Protein AF-A0A318J0U7-F1 (afdb_monomer)

Foldseek 3Di:
DWPVVCLPPPLVVLQVLVVVVVWDAAPDSFRKTWHQLDPPQQKIWIWGWAGDDGPDQFIWIWTWIWGDLDHDDVHDHDDPTDIDTFTQDLVATPPDDDTFGNDPVRSVSSSVNCNPHVVVVHVCVSDLVSCCVVPPALVSCVSVVVLVSSLVRLLVVLLVLLLVVLVLVVDDPVSNVVSVVVNVVSLVSNLVSCVSVVNNVCSVLSSLLSNLSSLLVVLQVLVVVCVVVVPDPSSVVSNVVSVVSNVVSVHDRDDHDD

Nearest PDB structures (foldseek):
  3fyq-assembly1_A  TM=3.837E-01  e=6.808E+00  Drosophila 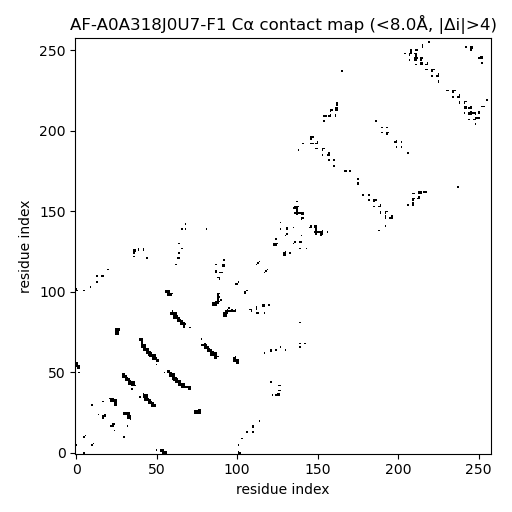melanogaster

Sequence (258 aa):
MNYQEFKKTYFKTLTSRMAELGFIKGKNDTPIYWRFPCDDQRLVWVIAFSFSARGNPYFNILIGPYWMGYQLSSGDSFPRCVGFSRHLCAGGIDAGSTSWTAAESQFERAIDTIARHGITFLGQYDSPQSLLAKQPRGILAFDLGEYELAGELLFRELTDLYIADYSLSACSRVGQLMHKEELQRTEALFNETAKFLSKESETNQRLLLAKGAAAIRMINTLRNHLKRDPKSRWLKSTLKTCETQVLASGLLIPKPVP

Solvent-accessible surface area (backbone atoms only — not comparable to full-atom values): 14068 Å² total; per-residue (Å²): 83,35,72,70,53,41,57,73,74,41,44,65,57,53,50,52,55,40,38,75,73,61,30,44,74,44,72,51,96,60,63,35,31,34,32,63,70,44,89,60,57,29,34,33,39,40,41,34,53,48,69,56,67,94,76,42,43,40,30,42,38,38,37,32,53,30,41,37,102,53,74,69,59,97,72,50,68,87,75,91,56,61,58,62,71,44,49,53,25,96,77,23,73,68,62,60,89,60,69,42,58,54,46,72,74,45,52,54,48,48,51,52,37,37,65,65,40,44,48,60,60,48,59,66,47,47,43,71,66,42,34,40,74,78,53,77,43,26,66,60,29,44,78,70,65,40,39,70,60,12,41,56,39,31,46,51,52,49,17,53,49,51,44,47,57,81,54,38,87,79,46,54,75,66,56,43,50,55,49,51,54,50,48,52,52,47,52,52,52,41,50,52,32,26,53,80,68,74,38,55,91,49,42,67,60,52,54,36,40,26,45,16,54,16,20,57,64,46,41,59,56,40,52,57,50,33,74,77,44,76,79,47,63,65,50,54,51,52,41,52,52,24,55,52,38,17,55,76,37,75,48,82,79,79,76,85,81,132

Secondary structure (DSSP, 8-state):
--HHHHHHHTHHHHHHHHHHTTPEEPSSSS-EEEE-SSS-TTEEEEEEEEEPSTT--EEEEEEEEEE-SSPPPTTPPPP--EE--EEEETTEETS---PEESSHHHHHHHHHHIIIIIHHHHGGGSSHHHHHHHS--HHHHHHTT-HHHHHHHHHHHHHHHHHHHTTGGGS-HHHHHHHHHHHHHHHHHHHHHHHHTT-GGGHHHHHHHHHHHHHHHHHHHHHHHHHH-TT-HHHHHHHHHHHHHHHHTTPPPPPPP-

Structure (mmCIF, N/CA/C/O backbone):
data_AF-A0A318J0U7-F1
#
_entry.id   AF-A0A318J0U7-F1
#
loop_
_atom_site.group_PDB
_atom_site.id
_atom_site.type_symbol
_atom_site.label_atom_id
_atom_site.label_alt_id
_atom_site.label_comp_id
_atom_site.label_asym_id
_atom_site.label_entity_id
_atom_site.label_seq_id
_atom_site.pdbx_PDB_ins_code
_atom_site.Cartn_x
_atom_site.Cartn_y
_atom_site.Cartn_z
_atom_site.occupancy
_atom_site.B_iso_or_equiv
_atom_site.auth_seq_id
_atom_site.auth_comp_id
_atom_site.auth_asym_id
_atom_site.auth_atom_id
_atom_site.pdbx_PDB_model_num
ATOM 1 N N . MET A 1 1 ? 24.691 14.064 -16.921 1.00 65.94 1 MET A N 1
ATOM 2 C CA . MET A 1 1 ? 23.592 14.322 -17.867 1.00 65.94 1 MET A CA 1
ATOM 3 C C . MET A 1 1 ? 22.351 14.743 -17.095 1.00 65.94 1 MET A C 1
ATOM 5 O O . MET A 1 1 ? 22.018 14.074 -16.124 1.00 65.94 1 MET A O 1
ATOM 9 N N . ASN A 1 2 ? 21.691 15.837 -17.477 1.00 70.62 2 ASN A N 1
ATOM 10 C CA . ASN A 1 2 ? 20.414 16.250 -16.876 1.00 70.62 2 ASN A CA 1
ATOM 11 C C . ASN A 1 2 ? 19.209 15.582 -17.576 1.00 70.62 2 ASN A C 1
ATOM 13 O O . ASN A 1 2 ? 19.343 14.986 -18.643 1.00 70.62 2 ASN A O 1
ATOM 17 N N . TYR A 1 3 ? 18.009 15.693 -16.996 1.00 73.50 3 TYR A N 1
ATOM 18 C CA . TYR A 1 3 ? 16.802 15.069 -17.556 1.00 73.50 3 TYR A CA 1
ATOM 19 C C . TYR A 1 3 ? 16.475 15.499 -19.000 1.00 73.50 3 TYR A C 1
ATOM 21 O O . TYR A 1 3 ? 16.004 14.690 -19.794 1.00 73.50 3 TYR A O 1
ATOM 29 N N . GLN A 1 4 ? 16.725 16.762 -19.357 1.00 76.50 4 GLN A N 1
ATOM 30 C CA . GLN A 1 4 ? 16.437 17.278 -20.701 1.00 76.50 4 GLN A CA 1
ATOM 31 C C . GLN A 1 4 ? 17.398 16.709 -21.745 1.00 76.50 4 GLN A C 1
ATOM 33 O O . GLN A 1 4 ? 16.983 16.397 -22.858 1.00 76.50 4 GLN A O 1
ATOM 38 N N . GLU A 1 5 ? 18.665 16.538 -21.377 1.00 74.19 5 GLU A N 1
ATOM 39 C CA . GLU A 1 5 ? 19.649 15.830 -22.194 1.00 74.19 5 GLU A CA 1
ATOM 40 C C . GLU A 1 5 ? 19.234 14.367 -22.357 1.00 74.19 5 GLU A C 1
ATOM 42 O O . GLU A 1 5 ? 19.074 13.913 -23.484 1.00 74.19 5 GLU A O 1
ATOM 47 N N . PHE A 1 6 ? 18.907 13.680 -21.257 1.00 76.56 6 PHE A N 1
ATOM 48 C CA . PHE A 1 6 ? 18.410 12.303 -21.291 1.00 76.56 6 PHE A CA 1
ATOM 49 C C . PHE A 1 6 ? 17.190 12.133 -22.209 1.00 76.56 6 PHE A C 1
ATOM 51 O O . PHE A 1 6 ? 17.154 11.207 -23.025 1.00 76.56 6 PHE A O 1
ATOM 58 N N . LYS A 1 7 ? 16.211 13.048 -22.118 1.00 78.62 7 LYS A N 1
ATOM 59 C CA . LYS A 1 7 ? 15.000 13.027 -22.949 1.00 78.62 7 LYS A CA 1
ATOM 60 C C . LYS A 1 7 ? 15.337 13.090 -24.444 1.00 78.62 7 LYS A C 1
ATOM 62 O O . LYS A 1 7 ? 14.688 12.418 -25.239 1.00 78.62 7 LYS A O 1
ATOM 67 N N . LYS A 1 8 ? 16.348 13.878 -24.821 1.00 79.81 8 LYS A N 1
ATOM 68 C CA . LYS A 1 8 ? 16.765 14.068 -26.218 1.00 79.81 8 LYS A CA 1
ATOM 69 C C . LYS A 1 8 ? 17.581 12.900 -26.764 1.00 79.81 8 LYS A C 1
ATOM 71 O O . LYS A 1 8 ? 17.383 12.535 -27.917 1.00 79.81 8 LYS A O 1
ATOM 76 N N . THR A 1 9 ? 18.489 12.335 -25.971 1.00 76.00 9 THR A N 1
ATOM 77 C CA . THR A 1 9 ? 19.465 11.354 -26.471 1.00 76.00 9 THR A CA 1
ATOM 78 C C . THR A 1 9 ? 19.093 9.903 -26.190 1.00 76.00 9 THR A C 1
ATOM 80 O O . THR A 1 9 ? 19.292 9.063 -27.058 1.00 76.00 9 THR A O 1
ATOM 83 N N . TYR A 1 10 ? 18.525 9.586 -25.022 1.00 78.44 10 TYR A N 1
ATOM 84 C CA . TYR A 1 10 ? 18.422 8.190 -24.559 1.00 78.44 10 TYR A CA 1
ATOM 85 C C . TYR A 1 10 ? 16.995 7.692 -24.355 1.00 78.44 10 TYR A C 1
ATOM 87 O O . TYR A 1 10 ? 16.767 6.486 -24.299 1.00 78.44 10 TYR A O 1
ATOM 95 N N . PHE A 1 11 ? 16.012 8.588 -24.277 1.00 83.12 11 PHE A N 1
ATOM 96 C CA . PHE A 1 11 ? 14.622 8.208 -24.017 1.00 83.12 11 PHE A CA 1
ATOM 97 C C . PHE A 1 11 ? 14.050 7.249 -25.064 1.00 83.12 11 PHE A C 1
ATOM 99 O O . PHE A 1 11 ? 13.362 6.292 -24.709 1.00 83.12 11 PHE A O 1
ATOM 106 N N . LYS A 1 12 ? 14.364 7.473 -26.348 1.00 84.38 12 LYS A N 1
ATOM 107 C CA . LYS A 1 12 ? 13.928 6.601 -27.448 1.00 84.38 12 LYS A CA 1
ATOM 108 C C . LYS A 1 12 ? 14.538 5.203 -27.324 1.00 84.38 12 LYS A C 1
ATOM 110 O O . LYS A 1 12 ? 13.810 4.220 -27.422 1.00 84.38 12 LYS A O 1
ATOM 115 N N . THR A 1 13 ? 15.840 5.121 -27.052 1.00 85.75 13 THR A N 1
ATOM 116 C CA . THR A 1 13 ? 16.557 3.852 -26.864 1.00 85.75 13 THR A CA 1
ATOM 117 C C . THR A 1 13 ? 16.034 3.097 -25.647 1.00 85.75 13 THR A C 1
ATOM 119 O O . THR A 1 13 ? 15.662 1.934 -25.774 1.00 85.75 13 THR A O 1
ATOM 122 N N . LEU A 1 14 ? 15.897 3.767 -24.495 1.00 87.12 14 LEU A N 1
ATOM 123 C CA . LEU A 1 14 ? 15.298 3.172 -23.297 1.00 87.12 14 LEU A CA 1
ATOM 124 C C . LEU A 1 14 ? 13.890 2.644 -23.593 1.00 87.12 14 LEU A C 1
ATOM 126 O O . LEU A 1 14 ? 13.577 1.516 -23.234 1.00 87.12 14 LEU A O 1
ATOM 130 N N . THR A 1 15 ? 13.058 3.429 -24.281 1.00 89.12 15 THR A N 1
ATOM 131 C CA . THR A 1 15 ? 11.690 3.018 -24.625 1.00 89.12 15 THR A CA 1
ATOM 132 C C . THR A 1 15 ? 11.677 1.777 -25.516 1.00 89.12 15 THR A C 1
ATOM 134 O O . THR A 1 15 ? 10.914 0.856 -25.241 1.00 89.12 15 THR A O 1
ATOM 137 N N . SER A 1 16 ? 12.544 1.715 -26.532 1.00 90.25 16 SER A N 1
ATOM 138 C CA . SER A 1 16 ? 12.683 0.536 -27.400 1.00 90.25 16 SER A CA 1
ATOM 139 C C . SER A 1 16 ? 13.062 -0.710 -26.600 1.00 90.25 16 SER A C 1
ATOM 141 O O . SER A 1 16 ? 12.431 -1.753 -26.727 1.00 90.25 16 SER A O 1
ATOM 143 N N . ARG A 1 17 ? 14.046 -0.585 -25.707 1.00 90.94 17 ARG A N 1
ATOM 144 C CA . ARG A 1 17 ? 14.539 -1.699 -24.887 1.00 90.94 17 ARG A CA 1
ATOM 145 C C . ARG A 1 17 ? 13.523 -2.163 -23.844 1.00 90.94 17 ARG A C 1
ATOM 147 O O . ARG A 1 17 ? 13.384 -3.355 -23.606 1.00 90.94 17 ARG A O 1
ATOM 154 N N . MET A 1 18 ? 12.770 -1.246 -23.242 1.00 92.56 18 MET A N 1
ATOM 155 C CA . MET A 1 18 ? 11.665 -1.610 -22.348 1.00 92.56 18 MET A CA 1
ATOM 156 C C . MET A 1 18 ? 10.535 -2.321 -23.110 1.00 92.56 18 MET A C 1
ATOM 158 O O . MET A 1 18 ? 9.948 -3.263 -22.577 1.00 92.56 18 MET A O 1
ATOM 162 N N . ALA A 1 19 ? 10.271 -1.925 -24.360 1.00 91.94 19 ALA A N 1
ATOM 163 C CA . ALA A 1 19 ? 9.310 -2.606 -25.225 1.00 91.94 19 ALA A CA 1
ATOM 164 C C . ALA A 1 19 ? 9.758 -4.031 -25.595 1.00 91.94 19 ALA A C 1
ATOM 166 O O . ALA A 1 19 ? 8.923 -4.933 -25.599 1.00 91.94 19 ALA A O 1
ATOM 167 N N . GLU A 1 20 ? 11.059 -4.272 -25.802 1.00 93.00 20 GLU A N 1
ATOM 168 C CA . GLU A 1 20 ? 11.621 -5.628 -25.968 1.00 93.00 20 GLU A CA 1
ATOM 169 C C . GLU A 1 20 ? 11.353 -6.524 -24.742 1.00 93.00 20 GLU A C 1
ATOM 171 O O . GLU A 1 20 ? 11.165 -7.730 -24.882 1.00 93.00 20 GLU A O 1
ATOM 176 N N . LEU A 1 21 ? 11.257 -5.941 -23.540 1.00 91.50 21 LEU A N 1
ATOM 177 C CA . LEU A 1 21 ? 10.871 -6.641 -22.305 1.00 91.50 21 LEU A CA 1
ATOM 178 C C . LEU A 1 21 ? 9.342 -6.766 -22.117 1.00 91.50 21 LEU A C 1
ATOM 180 O O . LEU A 1 21 ? 8.866 -7.275 -21.094 1.00 91.50 21 LEU A O 1
ATOM 184 N N . GLY A 1 22 ? 8.553 -6.305 -23.090 1.00 91.00 22 GLY A N 1
ATOM 185 C CA . GLY A 1 22 ? 7.091 -6.336 -23.076 1.00 91.00 22 GLY A CA 1
ATOM 186 C C . GLY A 1 22 ? 6.438 -5.205 -22.279 1.00 91.00 22 GLY A C 1
ATOM 187 O O . GLY A 1 22 ? 5.249 -5.294 -21.976 1.00 91.00 22 GLY A O 1
ATOM 188 N N . PHE A 1 23 ? 7.183 -4.161 -21.906 1.00 91.50 23 PHE A N 1
ATOM 189 C CA . PHE A 1 23 ? 6.622 -2.998 -21.223 1.00 91.50 23 PHE A CA 1
ATOM 190 C C . PHE A 1 23 ? 6.171 -1.913 -22.207 1.00 91.50 23 PHE A C 1
ATOM 192 O O . PHE A 1 23 ? 6.846 -1.586 -23.180 1.00 91.50 23 PHE A O 1
ATOM 199 N N . ILE A 1 24 ? 5.042 -1.290 -21.893 1.00 88.69 24 ILE A N 1
ATOM 200 C CA . ILE A 1 24 ? 4.422 -0.198 -22.634 1.00 88.69 24 ILE A CA 1
ATOM 201 C C . ILE A 1 24 ? 4.739 1.120 -21.926 1.00 88.69 24 ILE A C 1
ATOM 203 O O . ILE A 1 24 ? 4.674 1.227 -20.701 1.00 88.69 24 ILE A O 1
ATOM 207 N N . LYS A 1 25 ? 5.084 2.151 -22.699 1.00 87.38 25 LYS A N 1
ATOM 208 C CA . LYS A 1 25 ? 5.352 3.494 -22.181 1.00 87.38 25 LYS A CA 1
ATOM 209 C C . LYS A 1 25 ? 4.042 4.221 -21.851 1.00 87.38 25 LYS A C 1
ATOM 211 O O . LYS A 1 25 ? 3.171 4.339 -22.709 1.00 87.38 25 LYS A O 1
ATOM 216 N N . GLY A 1 26 ? 3.933 4.778 -20.643 1.00 74.69 26 GLY A N 1
ATOM 217 C CA . GLY A 1 26 ? 2.795 5.633 -20.284 1.00 74.69 26 GLY A CA 1
ATOM 218 C C . GLY A 1 26 ? 2.784 6.979 -21.018 1.00 74.69 26 GLY A C 1
ATOM 219 O O . GLY A 1 26 ? 3.843 7.470 -21.410 1.00 74.69 26 GLY A O 1
ATOM 220 N N . LYS A 1 27 ? 1.610 7.616 -21.167 1.00 73.56 27 LYS A N 1
ATOM 221 C CA . LYS A 1 27 ? 1.447 8.907 -21.883 1.00 73.56 27 LYS A CA 1
ATOM 222 C C . LYS A 1 27 ? 2.120 10.116 -21.216 1.00 73.56 27 LYS A C 1
ATOM 224 O O . LYS A 1 27 ? 2.113 11.213 -21.765 1.00 73.56 27 LYS A O 1
ATOM 229 N N . ASN A 1 28 ? 2.689 9.941 -20.032 1.00 69.38 28 ASN A N 1
ATOM 230 C CA . ASN A 1 28 ? 3.394 10.987 -19.311 1.00 69.38 28 ASN A CA 1
ATOM 231 C C . ASN A 1 28 ? 4.815 11.199 -19.844 1.00 69.38 28 ASN A C 1
ATOM 233 O O . ASN A 1 28 ? 5.505 10.270 -20.267 1.00 69.38 28 ASN A O 1
ATOM 237 N N . ASP A 1 29 ? 5.264 12.450 -19.741 1.00 68.88 29 ASP A N 1
ATOM 238 C CA . ASP A 1 29 ? 6.612 12.860 -20.124 1.00 68.88 29 ASP A CA 1
ATOM 239 C C . ASP A 1 29 ? 7.694 12.135 -19.325 1.00 68.88 29 ASP A C 1
ATOM 241 O O . ASP A 1 29 ? 8.821 12.063 -19.795 1.00 68.88 29 ASP A O 1
ATOM 245 N N . THR A 1 30 ? 7.365 11.604 -18.143 1.00 75.69 30 THR A N 1
ATOM 246 C CA . THR A 1 30 ? 8.267 10.845 -17.277 1.00 75.69 30 THR A CA 1
ATOM 247 C C . THR A 1 30 ? 8.487 9.417 -17.794 1.00 75.69 30 THR A C 1
ATOM 249 O O . THR A 1 30 ? 7.550 8.796 -18.289 1.00 75.69 30 THR A O 1
ATOM 252 N N . PRO A 1 31 ? 9.696 8.844 -17.664 1.00 85.50 31 PRO A N 1
ATOM 253 C CA . PRO A 1 31 ? 10.019 7.466 -18.053 1.00 85.50 31 PRO A CA 1
ATOM 254 C C . PRO A 1 31 ? 9.394 6.428 -17.108 1.00 85.50 31 PRO A C 1
ATOM 256 O O . PRO A 1 31 ? 10.066 5.787 -16.303 1.00 85.50 31 PRO A O 1
ATOM 259 N N . ILE A 1 32 ? 8.074 6.294 -17.213 1.00 88.75 32 ILE A N 1
ATOM 260 C CA . ILE A 1 32 ? 7.253 5.289 -16.543 1.00 88.75 32 ILE A CA 1
ATOM 261 C C . ILE A 1 32 ? 6.742 4.304 -17.590 1.00 88.75 32 ILE A C 1
ATOM 263 O O . ILE A 1 32 ? 6.201 4.715 -18.626 1.00 88.75 32 ILE A O 1
ATOM 267 N N . TYR A 1 33 ? 6.925 3.024 -17.291 1.00 89.88 33 TYR A N 1
ATOM 268 C CA . TYR A 1 33 ? 6.604 1.886 -18.134 1.00 89.88 33 TYR A CA 1
ATOM 269 C C . TYR A 1 33 ? 5.753 0.890 -17.355 1.00 89.88 33 TYR A C 1
ATOM 271 O O . TYR A 1 33 ? 5.952 0.724 -16.149 1.00 89.88 33 TYR A O 1
ATOM 279 N N . TRP A 1 34 ? 4.842 0.203 -18.035 1.00 89.44 34 TRP A N 1
ATOM 280 C CA . TRP A 1 34 ? 4.011 -0.816 -17.410 1.00 89.44 34 TRP A CA 1
ATOM 281 C C . TRP A 1 34 ? 3.726 -2.015 -18.305 1.00 89.44 34 TRP A C 1
ATOM 283 O O . TRP A 1 34 ? 3.815 -1.930 -19.525 1.00 89.44 34 TRP A O 1
ATOM 293 N N . ARG A 1 35 ? 3.354 -3.134 -17.694 1.00 89.88 35 ARG A N 1
ATOM 294 C CA . ARG A 1 35 ? 2.953 -4.365 -18.377 1.00 89.88 35 ARG A CA 1
ATOM 295 C C . ARG A 1 35 ? 1.864 -5.068 -17.570 1.00 89.88 35 ARG A C 1
ATOM 297 O O . ARG A 1 35 ? 1.910 -5.045 -16.343 1.00 89.88 35 ARG A O 1
ATOM 304 N N . PHE A 1 36 ? 0.928 -5.718 -18.253 1.00 90.38 36 PHE A N 1
ATOM 305 C CA . PHE A 1 36 ? -0.039 -6.614 -17.620 1.00 90.38 36 PHE A CA 1
ATOM 306 C C . PHE A 1 36 ? 0.564 -8.025 -17.528 1.00 90.38 36 PHE A C 1
ATOM 308 O O . PHE A 1 36 ? 1.021 -8.546 -18.552 1.00 90.38 36 PHE A O 1
ATOM 315 N N . PRO A 1 37 ? 0.638 -8.629 -16.331 1.00 91.44 37 PRO A N 1
ATOM 316 C CA . PRO A 1 37 ? 1.173 -9.979 -16.172 1.00 91.44 37 PRO A CA 1
ATOM 317 C C . PRO A 1 37 ? 0.148 -11.078 -16.474 1.00 91.44 37 PRO A C 1
ATOM 319 O O . PRO A 1 37 ? 0.542 -12.209 -16.741 1.00 91.44 37 PRO A O 1
ATOM 322 N N . CYS A 1 38 ? -1.141 -10.738 -16.461 1.00 90.62 38 CYS A N 1
ATOM 323 C CA . CYS A 1 38 ? -2.265 -11.640 -16.684 1.00 90.62 38 CYS A CA 1
ATOM 324 C C . CYS A 1 38 ? -3.389 -10.942 -17.462 1.00 90.62 38 CYS A C 1
ATOM 326 O O . CYS A 1 38 ? -3.324 -9.738 -17.717 1.00 90.62 3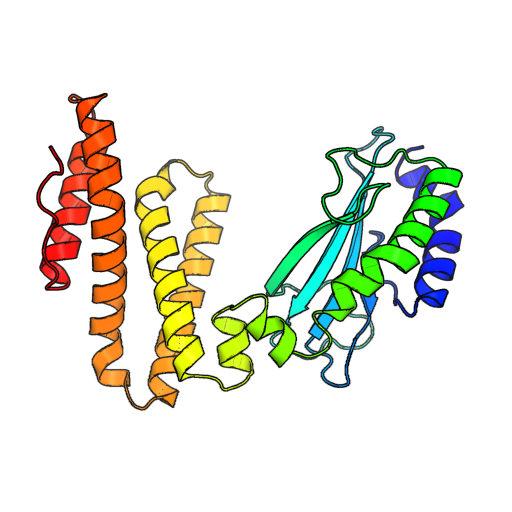8 CYS A O 1
ATOM 328 N N . ASP A 1 39 ? -4.446 -11.693 -17.776 1.00 89.44 39 ASP A N 1
ATOM 329 C CA . ASP A 1 39 ? -5.619 -11.188 -18.499 1.00 89.44 39 ASP A CA 1
ATOM 330 C C . ASP A 1 39 ? -6.416 -10.141 -17.701 1.00 89.44 39 ASP A C 1
ATOM 332 O O . ASP A 1 39 ? -7.037 -9.253 -18.289 1.00 89.44 39 ASP A O 1
ATOM 336 N N . ASP A 1 40 ? -6.376 -10.194 -16.362 1.00 88.94 40 ASP A N 1
ATOM 337 C CA . ASP A 1 40 ? -6.963 -9.146 -15.526 1.00 88.94 40 ASP A CA 1
ATOM 338 C C . ASP A 1 40 ? -6.084 -7.887 -15.539 1.00 88.94 40 ASP A C 1
ATOM 340 O O . ASP A 1 40 ? -5.142 -7.735 -14.756 1.00 88.94 40 ASP A O 1
ATOM 344 N N . GLN A 1 41 ? -6.426 -6.955 -16.429 1.00 87.25 41 GLN A N 1
ATOM 345 C CA . GLN A 1 41 ? -5.714 -5.688 -16.627 1.00 87.25 41 GLN A CA 1
ATOM 346 C C . GLN A 1 41 ? -5.808 -4.718 -15.438 1.00 87.25 41 GLN A C 1
ATOM 348 O O . GLN A 1 41 ? -5.266 -3.615 -15.497 1.00 87.25 41 GLN A O 1
ATOM 353 N N . ARG A 1 42 ? -6.483 -5.095 -14.349 1.00 86.19 42 ARG A N 1
ATOM 354 C CA . ARG A 1 42 ? -6.439 -4.364 -13.076 1.00 86.19 42 ARG A CA 1
ATOM 355 C C . ARG A 1 42 ? -5.117 -4.557 -12.334 1.00 86.19 42 ARG A C 1
ATOM 357 O O . ARG A 1 42 ? -4.730 -3.687 -11.554 1.00 86.19 42 ARG A O 1
ATOM 364 N N . LEU A 1 43 ? -4.407 -5.658 -12.591 1.00 90.38 43 LEU A N 1
ATOM 365 C CA . LEU A 1 43 ? -3.059 -5.891 -12.083 1.00 90.38 43 LEU A CA 1
ATOM 366 C C . LEU A 1 43 ? -2.016 -5.416 -13.093 1.00 90.38 43 LEU A C 1
ATOM 368 O O . LEU A 1 43 ? -2.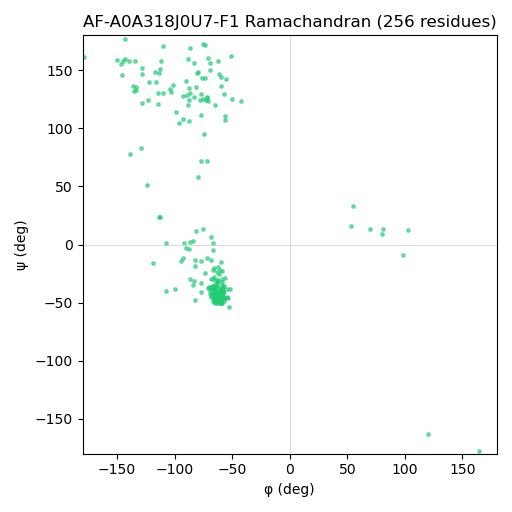011 -5.825 -14.251 1.00 90.38 43 LEU A O 1
ATOM 372 N N . VAL A 1 44 ? -1.085 -4.585 -12.634 1.00 90.25 44 VAL A N 1
ATOM 373 C CA . VAL A 1 44 ? -0.079 -3.958 -13.488 1.00 90.25 44 VAL A CA 1
ATOM 374 C C . VAL A 1 44 ? 1.293 -4.031 -12.843 1.00 90.25 44 VAL A C 1
ATOM 376 O O . VAL A 1 44 ? 1.476 -3.666 -11.686 1.00 90.25 44 VAL A O 1
ATOM 379 N N . TRP A 1 45 ? 2.295 -4.447 -13.605 1.00 92.81 45 TRP A N 1
ATOM 380 C CA . TRP A 1 45 ? 3.694 -4.288 -13.231 1.00 92.81 45 TRP A CA 1
ATOM 381 C C . TRP A 1 45 ? 4.211 -2.953 -13.732 1.00 92.81 45 TRP A C 1
ATOM 383 O O . TRP A 1 45 ? 4.080 -2.650 -14.915 1.00 92.81 45 TRP A O 1
ATOM 393 N N . VAL A 1 46 ? 4.825 -2.169 -12.852 1.00 91.12 46 VAL A N 1
ATOM 394 C CA . VAL A 1 46 ? 5.285 -0.813 -13.155 1.00 91.12 46 VAL A CA 1
ATOM 395 C C . VAL A 1 46 ? 6.780 -0.696 -12.907 1.00 91.12 46 VAL A C 1
ATOM 397 O O . VAL A 1 46 ? 7.303 -1.178 -11.901 1.00 91.12 46 VAL A O 1
ATOM 400 N N . ILE A 1 47 ? 7.450 0.018 -13.810 1.00 91.94 47 ILE A N 1
ATOM 401 C CA . ILE A 1 47 ? 8.835 0.460 -13.671 1.00 91.94 47 ILE A CA 1
ATOM 402 C C . ILE A 1 47 ? 8.893 1.964 -13.936 1.00 91.94 47 ILE A C 1
ATOM 404 O O . ILE A 1 47 ? 8.524 2.433 -15.014 1.00 91.94 47 ILE A O 1
ATOM 408 N N . ALA A 1 48 ? 9.374 2.729 -12.961 1.00 89.75 48 ALA A N 1
ATOM 409 C CA . ALA A 1 48 ? 9.485 4.179 -13.033 1.00 89.75 48 ALA A CA 1
ATOM 410 C C . ALA A 1 48 ? 10.929 4.633 -12.808 1.00 89.75 48 ALA A C 1
ATOM 412 O O . ALA A 1 48 ? 11.534 4.353 -11.774 1.00 89.75 48 ALA A O 1
ATOM 413 N N . PHE A 1 49 ? 11.459 5.394 -13.761 1.00 88.44 49 PHE A N 1
ATOM 414 C CA . PHE A 1 49 ? 12.753 6.053 -13.643 1.00 88.44 49 PHE A CA 1
ATOM 415 C C . PHE A 1 49 ? 12.533 7.471 -13.097 1.00 88.44 49 PHE A C 1
ATOM 417 O O . PHE A 1 49 ? 12.006 8.356 -13.773 1.00 88.44 49 PHE A O 1
ATOM 424 N N . SER A 1 50 ? 12.915 7.682 -11.842 1.00 85.00 50 SER A N 1
ATOM 425 C CA . SER A 1 50 ? 12.774 8.946 -11.128 1.00 85.00 50 SER A CA 1
ATOM 426 C C . SER A 1 50 ? 14.070 9.744 -11.206 1.00 85.00 50 SER A C 1
ATOM 428 O O . SER A 1 50 ? 15.036 9.461 -10.498 1.00 85.00 50 SER A O 1
ATOM 430 N N . PHE A 1 51 ? 14.070 10.779 -12.038 1.00 79.00 51 PHE A N 1
ATOM 431 C CA . PHE A 1 51 ? 15.149 11.758 -12.111 1.00 79.00 51 PHE A CA 1
ATOM 432 C C . PHE A 1 51 ? 14.893 12.851 -11.076 1.00 79.00 51 PHE A C 1
ATOM 434 O O . PHE A 1 51 ? 13.790 13.390 -10.989 1.00 79.00 51 PHE A O 1
ATOM 441 N N . SER A 1 52 ? 15.899 13.165 -10.270 1.00 65.50 52 SER A N 1
ATOM 442 C CA . SER A 1 52 ? 15.805 14.275 -9.319 1.00 65.50 52 SER A CA 1
ATOM 443 C C . SER A 1 52 ? 15.938 15.632 -10.035 1.00 65.50 52 SER A C 1
ATOM 445 O O . SER A 1 52 ? 16.151 15.689 -11.248 1.00 65.50 52 SER A O 1
ATOM 447 N N . ALA A 1 53 ? 15.722 16.731 -9.301 1.00 60.81 53 ALA A N 1
ATOM 448 C CA . ALA A 1 53 ? 15.622 18.095 -9.832 1.00 60.81 53 ALA A CA 1
ATOM 449 C C . ALA A 1 53 ? 16.787 18.517 -10.760 1.00 60.81 53 ALA A C 1
ATOM 451 O O . ALA A 1 53 ? 17.860 17.910 -10.777 1.00 60.81 53 ALA A O 1
ATOM 452 N N . ARG A 1 54 ? 16.561 19.588 -11.542 1.00 57.75 54 ARG A N 1
ATOM 453 C CA . ARG A 1 54 ? 17.487 20.101 -12.573 1.00 57.75 54 ARG A CA 1
ATOM 454 C C . ARG A 1 54 ? 18.946 20.110 -12.089 1.00 57.75 54 ARG A C 1
ATOM 456 O O . ARG A 1 54 ? 19.262 20.759 -11.101 1.00 57.75 54 ARG A O 1
ATOM 463 N N . GLY A 1 55 ? 19.820 19.435 -12.837 1.00 58.97 55 GLY A N 1
ATOM 464 C CA . GLY A 1 55 ? 21.270 19.413 -12.603 1.00 58.97 55 GLY A CA 1
ATOM 465 C C . GLY A 1 55 ? 21.791 18.191 -11.843 1.00 58.97 55 GLY A C 1
ATOM 466 O O . GLY A 1 55 ? 23.001 17.994 -11.799 1.00 58.97 55 GLY A O 1
ATOM 467 N N . ASN A 1 56 ? 20.920 17.340 -11.295 1.00 67.19 56 ASN A N 1
ATOM 468 C CA . ASN A 1 56 ? 21.362 16.130 -10.616 1.00 67.19 56 ASN A CA 1
ATOM 469 C C . ASN A 1 56 ? 21.736 15.024 -11.636 1.00 67.19 56 ASN A C 1
ATOM 471 O O . ASN A 1 56 ? 20.900 14.668 -12.472 1.00 67.19 56 ASN A O 1
ATOM 475 N N . PRO A 1 57 ? 22.969 14.473 -11.594 1.00 74.44 57 PRO A N 1
ATOM 476 C CA . PRO A 1 57 ? 23.401 13.411 -12.495 1.00 74.44 57 PRO A CA 1
ATOM 477 C C . PRO A 1 57 ? 22.929 12.023 -12.043 1.00 74.44 57 PRO A C 1
ATOM 479 O O . PRO A 1 57 ? 23.438 11.040 -12.569 1.00 74.44 57 PRO A O 1
ATOM 482 N N . TYR A 1 58 ? 22.013 11.918 -11.079 1.00 83.06 58 TYR A N 1
ATOM 483 C CA . TYR A 1 58 ? 21.528 10.653 -10.544 1.00 83.06 58 TYR A CA 1
ATOM 484 C C . TYR A 1 58 ? 20.032 10.435 -10.790 1.00 83.06 58 TYR A C 1
ATOM 486 O O . TYR A 1 58 ? 19.222 11.370 -10.773 1.00 83.06 58 TYR A O 1
ATOM 494 N N . PHE A 1 59 ? 19.655 9.171 -10.951 1.00 85.50 59 PHE A N 1
ATOM 495 C CA . PHE A 1 59 ? 18.267 8.735 -11.031 1.00 85.50 59 PHE A CA 1
ATOM 496 C C . PHE A 1 59 ? 18.025 7.499 -10.164 1.00 85.50 59 PHE A C 1
ATOM 498 O O . PHE A 1 59 ? 18.940 6.750 -9.835 1.00 85.50 59 PHE A O 1
ATOM 505 N N . ASN A 1 60 ? 16.768 7.288 -9.796 1.00 87.94 60 ASN A N 1
ATOM 506 C CA . ASN A 1 60 ? 16.311 6.102 -9.085 1.00 87.94 60 ASN A CA 1
ATOM 507 C C . ASN A 1 60 ? 15.399 5.284 -9.988 1.00 87.94 60 ASN A C 1
ATOM 509 O O . ASN A 1 60 ? 14.696 5.844 -10.827 1.00 87.94 60 ASN A O 1
ATOM 513 N N . ILE A 1 61 ? 15.373 3.973 -9.782 1.00 89.75 61 ILE A N 1
ATOM 514 C CA . ILE A 1 61 ? 14.417 3.087 -10.439 1.00 89.75 61 ILE A CA 1
ATOM 515 C C . ILE A 1 61 ? 13.516 2.509 -9.360 1.00 89.75 61 ILE A C 1
ATOM 517 O O . ILE A 1 61 ? 13.993 1.871 -8.421 1.00 89.75 61 ILE A O 1
ATOM 521 N N . LEU A 1 62 ? 12.221 2.760 -9.502 1.00 90.12 62 LEU A N 1
ATOM 522 C CA . LEU A 1 62 ? 11.172 2.167 -8.687 1.00 90.12 62 LEU A CA 1
ATOM 523 C C . LEU A 1 62 ? 10.498 1.068 -9.499 1.00 90.12 62 LEU A C 1
ATOM 525 O O . LEU A 1 62 ? 10.125 1.292 -10.651 1.00 90.12 62 LEU A O 1
ATOM 529 N N . ILE A 1 63 ? 10.342 -0.104 -8.898 1.00 91.94 63 ILE A N 1
ATOM 530 C CA . ILE A 1 63 ? 9.722 -1.273 -9.521 1.00 91.94 63 ILE A CA 1
ATOM 531 C C . ILE A 1 63 ? 8.717 -1.894 -8.557 1.00 91.94 63 ILE A C 1
ATOM 533 O O . ILE A 1 63 ? 9.002 -2.029 -7.367 1.00 91.94 63 ILE A O 1
ATOM 537 N N . GLY A 1 64 ? 7.538 -2.263 -9.046 1.00 92.19 64 GLY A N 1
ATOM 538 C CA . GLY A 1 64 ? 6.533 -2.897 -8.198 1.00 92.19 64 GLY A CA 1
ATOM 539 C C . GLY A 1 64 ? 5.246 -3.276 -8.925 1.00 92.19 64 GLY A C 1
ATOM 540 O O . GLY A 1 64 ? 4.980 -2.757 -10.014 1.00 92.19 64 GLY A O 1
ATOM 541 N N . PRO A 1 65 ? 4.456 -4.188 -8.338 1.00 92.06 65 PRO A N 1
ATOM 542 C CA . PRO A 1 65 ? 3.099 -4.467 -8.775 1.00 92.06 65 PRO A CA 1
ATOM 543 C C . PRO A 1 65 ? 2.126 -3.415 -8.223 1.00 92.06 65 PRO A C 1
ATOM 545 O O . PRO A 1 65 ? 2.287 -2.893 -7.116 1.00 92.06 65 PRO A O 1
ATOM 548 N N . TYR A 1 66 ? 1.088 -3.137 -8.997 1.00 89.75 66 TYR A N 1
ATOM 549 C CA . TYR A 1 66 ? 0.038 -2.186 -8.676 1.00 89.75 66 TYR A CA 1
ATOM 550 C C . TYR A 1 66 ? -1.323 -2.782 -9.015 1.00 89.75 66 TYR A C 1
ATOM 552 O O . TYR A 1 66 ? -1.501 -3.376 -10.077 1.00 89.75 66 TYR A O 1
ATOM 560 N N . TRP A 1 67 ? -2.280 -2.593 -8.112 1.00 88.88 67 TRP A N 1
ATOM 561 C CA . TRP A 1 67 ? -3.685 -2.916 -8.313 1.00 88.88 67 TRP A CA 1
ATOM 562 C C . TRP A 1 67 ? -4.506 -1.653 -8.572 1.00 88.88 67 TRP A C 1
ATOM 564 O O . TRP A 1 67 ? -4.388 -0.653 -7.848 1.00 88.88 67 TRP A O 1
ATOM 574 N N . MET A 1 68 ? -5.365 -1.720 -9.584 1.00 83.62 68 MET A N 1
ATOM 575 C CA . MET A 1 68 ? -6.384 -0.724 -9.894 1.00 83.62 68 MET A CA 1
ATOM 576 C C . MET A 1 68 ? -7.777 -1.315 -9.703 1.00 83.62 68 MET A C 1
ATOM 578 O O . MET A 1 68 ? -8.107 -2.325 -10.308 1.00 83.62 68 MET A O 1
ATOM 582 N N . GLY A 1 69 ? -8.654 -0.615 -8.983 1.00 72.75 69 GLY A N 1
ATOM 583 C CA . GLY A 1 69 ? -10.075 -0.986 -8.893 1.00 72.75 69 GLY A CA 1
ATOM 584 C C . GLY A 1 69 ? -10.865 -0.807 -10.204 1.00 72.75 69 GLY A C 1
ATOM 585 O O . GLY A 1 69 ? -12.082 -0.942 -10.217 1.00 72.75 69 GLY A O 1
ATOM 586 N N . TYR A 1 70 ? -10.201 -0.466 -11.313 1.00 74.81 70 TYR A N 1
ATOM 587 C CA . TYR A 1 70 ? -10.794 -0.258 -12.634 1.00 74.81 70 TYR A CA 1
ATOM 588 C C . TYR A 1 70 ? -9.822 -0.699 -13.734 1.00 74.81 70 TYR A C 1
ATOM 590 O O . TYR A 1 70 ? -8.606 -0.712 -13.539 1.00 74.81 70 TYR A O 1
ATOM 598 N N . GLN A 1 71 ? -10.353 -1.049 -14.906 1.00 73.94 71 GLN A N 1
ATOM 599 C CA . GLN A 1 71 ? -9.528 -1.369 -16.071 1.00 73.94 71 GLN A CA 1
ATOM 600 C C . GLN A 1 71 ? -8.955 -0.079 -16.669 1.00 73.94 71 GLN A C 1
ATOM 602 O O . GLN A 1 71 ? -9.695 0.853 -16.981 1.00 73.94 71 GLN A O 1
ATOM 607 N N . LEU A 1 72 ? -7.629 -0.018 -16.816 1.00 65.75 72 LEU A N 1
ATOM 608 C CA . LEU A 1 72 ? -6.968 1.073 -17.532 1.00 65.75 72 LEU A CA 1
ATOM 609 C C . LEU A 1 72 ? -7.260 0.939 -19.027 1.00 65.75 72 LEU A C 1
ATOM 611 O O . LEU A 1 72 ? -6.891 -0.064 -19.638 1.00 65.75 72 LEU A O 1
ATOM 615 N N . SER A 1 73 ? -7.829 1.974 -19.643 1.00 63.66 73 SER A N 1
ATOM 616 C CA . SER A 1 73 ? -7.850 2.063 -21.103 1.00 63.66 73 SER A CA 1
ATOM 617 C C . SER A 1 73 ? -6.416 2.081 -21.629 1.00 63.66 73 SER A C 1
ATOM 619 O O . SER A 1 73 ? -5.527 2.712 -21.042 1.00 63.66 73 SER A O 1
ATOM 621 N N . SER A 1 74 ? -6.179 1.446 -22.778 1.00 55.91 74 SER A N 1
ATOM 622 C CA . SER A 1 74 ? -4.885 1.513 -23.454 1.00 55.91 74 SER A CA 1
ATOM 623 C C . SER A 1 74 ? -4.508 2.977 -23.722 1.00 55.91 74 SER A C 1
ATOM 625 O O . SER A 1 74 ? -5.080 3.639 -24.590 1.00 55.91 74 SER A O 1
ATOM 627 N N . GLY A 1 75 ? -3.539 3.489 -22.963 1.00 56.22 75 GLY A N 1
ATOM 628 C CA . GLY A 1 75 ? -3.019 4.844 -23.103 1.00 56.22 75 GLY A CA 1
ATOM 629 C C . GLY A 1 75 ? -3.495 5.861 -22.065 1.00 56.22 75 GLY A C 1
ATOM 630 O O . GLY A 1 75 ? -3.268 7.040 -22.284 1.00 56.22 75 GLY A O 1
ATOM 631 N N . ASP A 1 76 ? -4.128 5.509 -20.956 1.00 62.25 76 ASP A N 1
ATOM 632 C CA . ASP A 1 76 ? -4.404 6.523 -19.925 1.00 62.25 76 ASP A CA 1
ATOM 633 C C . ASP A 1 76 ? -3.159 6.950 -19.129 1.00 62.25 76 ASP A C 1
ATOM 635 O O . ASP A 1 76 ? -2.054 6.437 -19.320 1.00 62.25 76 ASP A O 1
ATOM 639 N N . SER A 1 77 ? -3.304 7.989 -18.300 1.00 63.66 77 SER A N 1
ATOM 640 C CA . SER A 1 77 ? -2.234 8.450 -17.403 1.00 63.66 77 SER A CA 1
ATOM 641 C C . SER A 1 77 ? -2.002 7.457 -16.263 1.00 63.66 77 SER A C 1
ATOM 643 O O . SER A 1 77 ? -2.866 6.644 -15.953 1.00 63.66 77 SER A O 1
ATOM 645 N N . PHE A 1 78 ? -0.830 7.545 -15.623 1.00 60.22 78 PHE A N 1
ATOM 646 C CA . PHE A 1 78 ? -0.463 6.669 -14.510 1.00 60.22 78 PHE A CA 1
ATOM 647 C C . PHE A 1 78 ? -1.573 6.617 -13.436 1.00 60.22 78 PHE A C 1
ATOM 649 O O . PHE A 1 78 ? -1.989 7.677 -12.954 1.00 60.22 78 PHE A O 1
ATOM 656 N N . PRO A 1 79 ? -2.062 5.422 -13.064 1.00 58.78 79 PRO A N 1
ATOM 657 C CA . PRO A 1 79 ? -3.220 5.269 -12.190 1.00 58.78 79 PRO A CA 1
ATOM 658 C C . PRO A 1 79 ? -2.908 5.709 -10.753 1.00 58.78 79 PRO A C 1
ATOM 660 O O . PRO A 1 79 ? -1.794 5.544 -10.258 1.00 58.78 79 PRO A O 1
ATOM 663 N N . ARG A 1 80 ? -3.921 6.205 -10.032 1.00 55.12 80 ARG A N 1
ATOM 664 C CA . ARG A 1 80 ? -3.910 6.188 -8.558 1.00 55.12 80 ARG A CA 1
ATOM 665 C C . ARG A 1 80 ? -4.242 4.759 -8.132 1.00 55.12 80 ARG A C 1
ATOM 667 O O . ARG A 1 80 ? -5.345 4.294 -8.397 1.00 55.12 80 ARG A O 1
ATOM 674 N N . CYS A 1 81 ? -3.278 4.049 -7.563 1.00 64.12 81 CYS A N 1
ATOM 675 C CA . CYS A 1 81 ? -3.321 2.596 -7.415 1.00 64.12 81 CYS A CA 1
ATOM 676 C C . CYS A 1 81 ? -2.789 2.158 -6.049 1.00 64.12 81 CYS A C 1
ATOM 678 O O . CYS A 1 81 ? -2.025 2.880 -5.403 1.00 64.12 81 CYS A O 1
ATOM 680 N N . VAL A 1 82 ? -3.189 0.962 -5.614 1.00 59.81 82 VAL A N 1
ATOM 681 C CA . VAL A 1 82 ? -2.597 0.313 -4.442 1.00 59.81 82 VAL A CA 1
ATOM 682 C C . VAL A 1 82 ? -1.405 -0.477 -4.933 1.00 59.81 82 VAL A C 1
ATOM 684 O O . VAL A 1 82 ? -1.549 -1.501 -5.591 1.00 59.81 82 VAL A O 1
ATOM 687 N N . GLY A 1 83 ? -0.216 0.023 -4.643 1.00 65.81 83 GLY A N 1
ATOM 688 C CA . GLY A 1 83 ? 1.010 -0.692 -4.935 1.00 65.81 83 GLY A CA 1
ATOM 689 C C . GLY A 1 83 ? 2.082 -0.335 -3.935 1.00 65.81 83 GLY A C 1
ATOM 690 O O . GLY A 1 83 ? 2.034 0.703 -3.272 1.00 65.81 83 GLY A O 1
ATOM 691 N N . PHE A 1 84 ? 3.050 -1.227 -3.832 1.00 77.75 84 PHE A N 1
ATOM 692 C CA . PHE A 1 84 ? 4.285 -0.984 -3.118 1.00 77.75 84 PHE A CA 1
ATOM 693 C C . PHE A 1 84 ? 5.403 -1.051 -4.153 1.00 77.75 84 PHE A C 1
ATOM 695 O O . PHE A 1 84 ? 5.379 -1.875 -5.067 1.00 77.75 84 PHE A O 1
ATOM 702 N N . SER A 1 85 ? 6.373 -0.158 -4.032 1.00 86.88 85 SER A N 1
ATOM 703 C CA . SER A 1 85 ? 7.536 -0.146 -4.904 1.00 86.88 85 SER A CA 1
ATOM 704 C C . SER A 1 85 ? 8.783 -0.474 -4.104 1.00 86.88 85 SER A C 1
ATOM 706 O O . SER A 1 85 ? 8.897 -0.160 -2.917 1.00 86.88 85 SER A O 1
ATOM 708 N N . ARG A 1 86 ? 9.722 -1.138 -4.767 1.00 88.38 86 ARG A N 1
ATOM 709 C CA . ARG A 1 86 ? 11.076 -1.367 -4.277 1.00 88.38 86 ARG A CA 1
ATOM 710 C C . ARG A 1 86 ? 12.066 -0.592 -5.123 1.00 88.38 86 ARG A C 1
ATOM 712 O O . ARG A 1 86 ? 11.783 -0.244 -6.275 1.00 88.38 86 ARG A O 1
ATOM 719 N N . HIS A 1 87 ? 13.229 -0.331 -4.544 1.00 90.19 87 HIS A N 1
ATOM 720 C CA . HIS A 1 87 ? 14.323 0.272 -5.281 1.00 90.19 87 HIS A CA 1
ATOM 721 C C . HIS A 1 87 ? 15.070 -0.818 -6.043 1.00 90.19 87 HIS A C 1
ATOM 723 O O . HIS A 1 87 ? 15.512 -1.813 -5.466 1.00 90.19 87 HIS A O 1
ATOM 729 N N . LEU A 1 88 ? 15.228 -0.623 -7.351 1.00 89.88 88 LEU A N 1
ATOM 730 C CA . LEU A 1 88 ? 16.164 -1.423 -8.125 1.00 89.88 88 LEU A CA 1
ATOM 731 C C . LEU A 1 88 ? 17.532 -0.747 -8.072 1.00 89.88 88 LEU A C 1
ATOM 733 O O . LEU A 1 88 ? 17.681 0.392 -8.516 1.00 89.88 88 LEU A O 1
ATOM 737 N N . CYS A 1 89 ? 18.523 -1.463 -7.557 1.00 87.75 89 CYS A N 1
ATOM 738 C CA . CYS A 1 89 ? 19.921 -1.052 -7.514 1.00 87.75 89 CYS A CA 1
ATOM 739 C C . CYS A 1 89 ? 20.753 -1.911 -8.471 1.00 87.75 89 CYS A C 1
ATOM 741 O O . CYS A 1 89 ? 20.289 -2.933 -8.973 1.00 87.75 89 CYS A O 1
ATOM 743 N N . ALA A 1 90 ? 22.015 -1.540 -8.697 1.00 81.69 90 ALA A N 1
ATOM 744 C CA . ALA A 1 90 ? 22.896 -2.252 -9.629 1.00 81.69 90 ALA A CA 1
ATOM 745 C C . ALA A 1 90 ? 23.059 -3.757 -9.323 1.00 81.69 90 ALA A C 1
ATOM 747 O O . ALA A 1 90 ? 23.302 -4.538 -10.243 1.00 81.69 90 ALA A O 1
ATOM 748 N N . GLY A 1 91 ? 22.933 -4.152 -8.050 1.00 80.56 91 GLY A N 1
ATOM 749 C CA . GLY A 1 91 ? 22.995 -5.544 -7.588 1.00 80.56 91 GLY A CA 1
ATOM 750 C C . GLY A 1 91 ? 21.646 -6.272 -7.507 1.00 80.56 91 GLY A C 1
ATOM 751 O O . GLY A 1 91 ? 21.623 -7.423 -7.088 1.00 80.56 91 GLY A O 1
ATOM 752 N N . GLY A 1 92 ? 20.533 -5.626 -7.873 1.00 84.50 92 GLY A N 1
ATOM 753 C CA . GLY A 1 92 ? 19.181 -6.184 -7.765 1.00 84.50 92 GLY A CA 1
ATOM 754 C C . GLY A 1 92 ? 18.253 -5.367 -6.860 1.00 84.50 92 GLY A C 1
ATOM 755 O O . GLY A 1 92 ? 18.505 -4.194 -6.580 1.00 84.50 92 GLY A O 1
ATOM 756 N N . ILE A 1 93 ? 17.150 -5.986 -6.436 1.00 86.75 93 ILE A N 1
ATOM 757 C CA . ILE A 1 93 ? 16.114 -5.359 -5.599 1.00 86.75 93 ILE A CA 1
ATOM 758 C C . ILE A 1 93 ? 16.641 -5.161 -4.177 1.00 86.75 93 ILE A C 1
ATOM 760 O O . ILE A 1 93 ? 17.111 -6.119 -3.570 1.00 86.75 93 ILE A O 1
ATOM 764 N N . ASP A 1 94 ? 16.569 -3.930 -3.665 1.00 81.38 94 ASP A N 1
ATOM 765 C CA . ASP A 1 94 ? 17.001 -3.532 -2.313 1.00 81.38 94 ASP A CA 1
ATOM 766 C C . ASP A 1 94 ? 18.457 -3.921 -1.951 1.00 81.38 94 ASP A C 1
ATOM 768 O O . ASP A 1 94 ? 18.856 -3.878 -0.789 1.00 81.38 94 ASP A O 1
ATOM 772 N N . ALA A 1 95 ? 19.288 -4.264 -2.943 1.00 78.00 95 ALA A N 1
ATOM 773 C CA . ALA A 1 95 ? 20.659 -4.755 -2.762 1.00 78.00 95 ALA A CA 1
ATOM 774 C C . ALA A 1 95 ? 21.680 -3.654 -2.388 1.00 78.00 95 ALA A C 1
ATOM 776 O O . ALA A 1 95 ? 22.890 -3.861 -2.484 1.00 78.00 95 ALA A O 1
ATOM 777 N N . GLY A 1 96 ? 21.215 -2.461 -2.009 1.00 66.88 96 GLY A N 1
ATOM 778 C CA . GLY A 1 96 ? 22.048 -1.320 -1.635 1.00 66.88 96 GLY A CA 1
ATOM 779 C C . GLY A 1 96 ? 21.277 0.001 -1.622 1.00 66.88 96 GLY A C 1
ATOM 780 O O . GLY A 1 96 ? 20.077 0.038 -1.876 1.00 66.88 96 GLY A O 1
ATOM 781 N N . SER A 1 97 ? 21.979 1.100 -1.332 1.00 59.06 97 SER A N 1
ATOM 782 C CA . SER A 1 97 ? 21.407 2.455 -1.238 1.00 59.06 97 SER A CA 1
ATOM 783 C C . SER A 1 97 ? 21.896 3.411 -2.335 1.00 59.06 97 SER A C 1
ATOM 785 O O . SER A 1 97 ? 21.943 4.623 -2.125 1.00 59.06 97 SER A O 1
ATOM 787 N N . THR A 1 98 ? 22.341 2.901 -3.482 1.00 62.97 98 THR A N 1
ATOM 788 C CA . THR A 1 98 ? 22.981 3.726 -4.513 1.00 62.97 98 THR A CA 1
ATOM 789 C C . THR A 1 98 ? 22.010 4.107 -5.622 1.00 62.97 98 THR A C 1
ATOM 791 O O . THR A 1 98 ? 21.549 3.268 -6.395 1.00 62.97 98 THR A O 1
ATOM 794 N N . SER A 1 99 ? 21.732 5.407 -5.713 1.00 72.81 99 SER A N 1
ATOM 795 C CA . SER A 1 99 ? 21.158 6.038 -6.899 1.00 72.81 99 SER A CA 1
ATOM 796 C C . SER A 1 99 ? 22.032 5.745 -8.125 1.00 72.81 99 SER A C 1
ATOM 798 O O . SER A 1 99 ? 23.262 5.734 -8.036 1.00 72.81 99 SER A O 1
ATOM 800 N N . TRP A 1 100 ? 21.413 5.532 -9.280 1.00 85.44 100 TRP A N 1
ATOM 801 C CA . TRP A 1 100 ? 22.103 5.291 -10.546 1.00 85.44 100 TRP A CA 1
ATOM 802 C C . TRP A 1 100 ? 22.712 6.582 -11.071 1.00 85.44 100 TRP A C 1
ATOM 804 O O . TRP A 1 100 ? 22.086 7.634 -10.968 1.00 85.44 100 TRP A O 1
ATOM 814 N N . THR A 1 101 ? 23.892 6.526 -11.683 1.00 83.56 101 THR A N 1
ATOM 815 C CA . THR A 1 101 ? 24.443 7.665 -12.427 1.00 83.56 101 THR A CA 1
ATOM 816 C C . THR A 1 101 ? 23.834 7.725 -13.828 1.00 83.56 101 THR A C 1
ATOM 818 O O . THR A 1 101 ? 23.722 6.721 -14.522 1.00 83.56 101 THR A O 1
ATOM 821 N N . ALA A 1 102 ? 23.443 8.916 -14.275 1.00 75.81 102 ALA A N 1
ATOM 822 C CA . ALA A 1 102 ? 22.861 9.182 -15.585 1.00 75.81 102 ALA A CA 1
ATOM 823 C C . ALA A 1 102 ? 23.954 9.203 -16.672 1.00 75.81 102 ALA A C 1
ATOM 825 O O . ALA A 1 102 ? 24.317 10.262 -17.192 1.00 75.81 102 ALA A O 1
ATOM 826 N N . ALA A 1 103 ? 24.481 8.020 -16.983 1.00 76.81 103 ALA A N 1
ATOM 827 C CA . ALA A 1 103 ? 25.416 7.733 -18.069 1.00 76.81 103 ALA A CA 1
ATOM 828 C C . ALA A 1 103 ? 24.887 6.558 -18.911 1.00 76.81 103 ALA A C 1
ATOM 830 O O . ALA A 1 103 ? 24.176 5.705 -18.390 1.00 76.81 103 ALA A O 1
ATOM 831 N N . GLU A 1 104 ? 25.231 6.502 -20.200 1.00 69.81 104 GLU A N 1
ATOM 832 C CA . GLU A 1 104 ? 24.708 5.504 -21.151 1.00 69.81 104 GLU A CA 1
ATOM 833 C C . GLU A 1 104 ? 24.874 4.057 -20.664 1.00 69.81 104 GLU A C 1
ATOM 835 O O . GLU A 1 104 ? 23.884 3.346 -20.495 1.00 69.81 104 GLU A O 1
ATOM 840 N N . SER A 1 105 ? 26.100 3.668 -20.301 1.00 80.81 105 SER A N 1
ATOM 841 C CA . SER A 1 105 ? 26.417 2.327 -19.788 1.00 80.81 105 SER A CA 1
ATOM 842 C C . SER A 1 105 ? 25.636 1.945 -18.526 1.00 80.81 105 SER A C 1
ATOM 844 O O . SER A 1 105 ? 25.454 0.766 -18.225 1.00 80.81 105 SER A O 1
ATOM 846 N N . GLN A 1 106 ? 25.146 2.931 -17.773 1.00 84.69 106 GLN A N 1
ATOM 847 C CA . GLN A 1 106 ? 24.339 2.704 -16.577 1.00 84.69 106 GLN A CA 1
ATOM 848 C C . GLN A 1 106 ? 22.870 2.475 -16.917 1.00 84.69 106 GLN A C 1
ATOM 850 O O . GLN A 1 106 ? 22.214 1.712 -16.217 1.00 84.69 106 GLN A O 1
ATOM 855 N N . PHE A 1 107 ? 22.351 3.082 -17.990 1.00 81.44 107 PHE A N 1
ATOM 856 C CA . PHE A 1 107 ? 21.003 2.785 -18.478 1.00 81.44 107 PHE A CA 1
ATOM 857 C C . PHE A 1 107 ? 20.925 1.386 -19.079 1.00 81.44 107 PHE A C 1
ATOM 859 O O . PHE A 1 107 ? 19.978 0.662 -18.786 1.00 81.44 107 PHE A O 1
ATOM 866 N N . GLU A 1 108 ? 21.928 0.981 -19.857 1.00 84.12 108 GLU A N 1
ATOM 867 C CA . GLU A 1 108 ? 22.016 -0.388 -20.378 1.00 84.12 108 GLU A CA 1
ATOM 868 C C . GLU A 1 108 ? 22.077 -1.400 -19.238 1.00 84.12 108 GLU A C 1
ATOM 870 O O . GLU A 1 108 ? 21.249 -2.307 -19.160 1.00 84.12 108 GLU A O 1
ATOM 875 N N . ARG A 1 109 ? 22.976 -1.169 -18.274 1.00 88.38 109 ARG A N 1
ATOM 876 C CA . ARG A 1 109 ? 23.072 -2.009 -17.082 1.00 88.38 109 ARG A CA 1
ATOM 877 C C . ARG A 1 109 ? 21.773 -2.025 -16.277 1.00 88.38 109 ARG A C 1
ATOM 879 O O . ARG A 1 109 ? 21.395 -3.076 -15.777 1.00 88.38 109 ARG A O 1
ATOM 886 N N . ALA A 1 110 ? 21.079 -0.895 -16.153 1.00 89.81 110 ALA A N 1
ATOM 887 C CA . ALA A 1 110 ? 19.781 -0.832 -15.489 1.00 89.81 110 ALA A CA 1
ATOM 888 C C . ALA A 1 110 ? 18.737 -1.711 -16.180 1.00 89.81 110 ALA A C 1
ATOM 890 O O . ALA A 1 110 ? 18.026 -2.447 -15.499 1.00 89.81 110 ALA A O 1
ATOM 891 N N . ILE A 1 111 ? 18.663 -1.669 -17.512 1.00 90.75 111 ILE A N 1
ATOM 892 C CA . ILE A 1 111 ? 17.767 -2.524 -18.300 1.00 90.75 111 ILE A CA 1
ATOM 893 C C . ILE A 1 111 ? 18.130 -4.000 -18.104 1.00 90.75 111 ILE A C 1
ATOM 895 O O . ILE A 1 111 ? 17.243 -4.817 -17.863 1.00 90.75 111 ILE A O 1
ATOM 899 N N . ASP A 1 112 ? 19.417 -4.347 -18.126 1.00 91.56 112 ASP A N 1
ATOM 900 C CA . ASP A 1 112 ? 19.865 -5.721 -17.884 1.00 91.56 112 ASP A CA 1
ATOM 901 C C . ASP A 1 112 ? 19.503 -6.197 -16.470 1.00 91.56 112 ASP A C 1
ATOM 903 O O . ASP A 1 112 ? 19.040 -7.327 -16.281 1.00 91.56 112 ASP A O 1
ATOM 907 N N . THR A 1 113 ? 19.653 -5.334 -15.461 1.00 92.81 113 THR A N 1
ATOM 908 C CA . THR A 1 113 ? 19.236 -5.632 -14.087 1.00 92.81 113 THR A CA 1
ATOM 909 C C . THR A 1 113 ? 17.712 -5.776 -13.991 1.00 92.81 113 THR A C 1
ATOM 911 O O . THR A 1 113 ? 17.237 -6.673 -13.292 1.00 92.81 113 THR A O 1
ATOM 914 N N . ILE A 1 114 ? 16.930 -4.958 -14.707 1.00 94.00 114 ILE A N 1
ATOM 915 C CA . ILE A 1 114 ? 15.471 -5.120 -14.813 1.00 94.00 114 ILE A CA 1
ATOM 916 C C . ILE A 1 114 ? 15.143 -6.497 -15.394 1.00 94.00 114 ILE A C 1
ATOM 918 O O . ILE A 1 114 ? 14.354 -7.229 -14.800 1.00 94.00 114 ILE A O 1
ATOM 922 N N . ALA A 1 115 ? 15.765 -6.872 -16.512 1.00 92.31 115 ALA A N 1
ATOM 923 C CA . ALA A 1 115 ? 15.495 -8.132 -17.193 1.00 92.31 115 ALA A CA 1
ATOM 924 C C . ALA A 1 115 ? 15.828 -9.352 -16.316 1.00 92.31 115 ALA A C 1
ATOM 926 O O . ALA A 1 115 ? 15.056 -10.306 -16.269 1.00 92.31 115 ALA A O 1
ATOM 927 N N . ARG A 1 116 ? 16.951 -9.314 -15.586 1.00 90.44 116 ARG A N 1
ATOM 928 C CA . ARG A 1 116 ? 17.419 -10.442 -14.757 1.00 90.44 116 ARG A CA 1
ATOM 929 C C . ARG A 1 116 ? 16.742 -10.517 -13.390 1.00 90.44 116 ARG A C 1
ATOM 931 O O . ARG A 1 116 ? 16.314 -11.586 -12.959 1.00 90.44 116 ARG A O 1
ATOM 938 N N . HIS A 1 117 ? 16.670 -9.390 -12.688 1.00 91.56 117 HIS A N 1
ATOM 939 C CA . HIS A 1 117 ? 16.237 -9.343 -11.290 1.00 91.56 117 HIS A CA 1
ATOM 940 C C . HIS A 1 117 ? 14.843 -8.744 -11.138 1.00 91.56 117 HIS A C 1
ATOM 942 O O . HIS A 1 117 ? 14.049 -9.240 -10.342 1.00 91.56 117 HIS A O 1
ATOM 948 N N . GLY A 1 118 ? 14.534 -7.699 -11.908 1.00 91.44 118 GLY A N 1
ATOM 949 C CA . GLY A 1 118 ? 13.251 -7.007 -11.836 1.00 91.44 118 GLY A CA 1
ATOM 950 C C . GLY A 1 118 ? 12.078 -7.883 -12.270 1.00 91.44 118 GLY A C 1
ATOM 951 O O . GLY A 1 118 ? 11.110 -8.004 -11.525 1.00 91.44 118 GLY A O 1
ATOM 952 N N . ILE A 1 119 ? 12.180 -8.542 -13.428 1.00 91.56 119 ILE A N 1
ATOM 953 C CA . ILE A 1 119 ? 11.132 -9.445 -13.933 1.00 91.56 119 ILE A CA 1
ATOM 954 C C . ILE A 1 119 ? 10.937 -10.631 -12.987 1.00 91.56 119 ILE A C 1
ATOM 956 O O . ILE A 1 119 ? 9.804 -10.961 -12.665 1.00 91.56 119 ILE A O 1
ATOM 960 N N . THR A 1 120 ? 12.017 -11.228 -12.478 1.00 92.38 120 THR A N 1
ATOM 961 C CA . THR A 1 120 ? 11.938 -12.330 -11.503 1.00 92.38 120 THR A CA 1
ATOM 962 C C . THR A 1 120 ? 11.230 -11.909 -10.213 1.00 92.38 120 THR A C 1
ATOM 964 O O . THR A 1 120 ? 10.405 -12.650 -9.684 1.00 92.38 120 THR A O 1
ATOM 967 N N . PHE A 1 121 ? 11.523 -10.708 -9.705 1.00 92.25 121 PHE A N 1
ATOM 968 C CA . PHE A 1 121 ? 10.828 -10.142 -8.548 1.00 92.25 121 PHE A CA 1
ATOM 969 C C . PHE A 1 121 ? 9.341 -9.906 -8.836 1.00 92.25 121 PHE A C 1
ATOM 971 O O . PHE A 1 121 ? 8.493 -10.312 -8.045 1.00 92.25 121 PHE A O 1
ATOM 978 N N . LEU A 1 122 ? 9.026 -9.284 -9.973 1.00 93.25 122 LEU A N 1
ATOM 979 C CA . LEU A 1 122 ? 7.653 -9.007 -10.382 1.00 93.25 122 LEU A CA 1
ATOM 980 C C . LEU A 1 122 ? 6.852 -10.289 -10.650 1.00 93.25 122 LEU A C 1
ATOM 982 O O . LEU A 1 122 ? 5.678 -10.344 -10.308 1.00 93.25 122 LEU A O 1
ATOM 986 N N . GLY A 1 123 ? 7.496 -11.338 -11.169 1.00 92.38 123 GLY A N 1
ATOM 987 C CA . GLY A 1 123 ? 6.900 -12.645 -11.458 1.00 92.38 123 GLY A CA 1
ATOM 988 C C . GLY A 1 123 ? 6.305 -13.358 -10.245 1.00 92.38 123 GLY A C 1
ATOM 989 O O . GLY A 1 123 ? 5.506 -14.268 -10.409 1.00 92.38 123 GLY A O 1
ATOM 990 N N . GLN A 1 124 ? 6.632 -12.922 -9.026 1.00 92.62 124 GLN A N 1
ATOM 991 C CA . GLN A 1 124 ? 5.978 -13.394 -7.799 1.00 92.62 124 GLN A CA 1
ATOM 992 C C . GLN A 1 124 ? 4.536 -12.871 -7.645 1.00 92.62 124 GLN A C 1
ATOM 994 O O . GLN A 1 124 ? 3.822 -13.326 -6.753 1.00 92.62 124 GLN A O 1
ATOM 999 N N . TYR A 1 125 ? 4.145 -11.903 -8.481 1.00 92.88 125 TYR A N 1
ATOM 1000 C CA . TYR A 1 125 ? 2.869 -11.185 -8.502 1.00 92.88 125 TYR A CA 1
ATOM 1001 C C . TYR A 1 125 ? 2.210 -11.323 -9.884 1.00 92.88 125 TYR A C 1
ATOM 1003 O O . TYR A 1 125 ? 1.902 -10.334 -10.549 1.00 92.88 125 TYR A O 1
ATOM 1011 N N . ASP A 1 126 ? 2.088 -12.556 -10.359 1.00 92.12 126 ASP A N 1
ATOM 1012 C CA . ASP A 1 126 ? 1.530 -12.935 -11.662 1.00 92.12 126 ASP A CA 1
ATOM 1013 C C . ASP A 1 126 ? -0.006 -12.900 -11.748 1.00 92.12 126 ASP A C 1
ATOM 1015 O O . ASP A 1 126 ? -0.556 -12.917 -12.845 1.00 92.12 126 ASP A O 1
ATOM 1019 N N . SER A 1 127 ? -0.706 -12.827 -10.615 1.00 94.00 127 SER A N 1
ATOM 1020 C CA . SER A 1 127 ? -2.166 -12.781 -10.532 1.00 94.00 127 SER A CA 1
ATOM 1021 C C . SER A 1 127 ? -2.622 -11.884 -9.376 1.00 94.00 127 SER A C 1
ATOM 1023 O O . SER A 1 127 ? -1.864 -11.658 -8.426 1.00 94.00 127 SER A O 1
ATOM 1025 N N . PRO A 1 128 ? -3.862 -11.360 -9.403 1.00 92.38 128 PRO A N 1
ATOM 1026 C CA . PRO A 1 128 ? -4.386 -10.560 -8.295 1.00 92.38 128 PRO A CA 1
ATOM 1027 C C . PRO A 1 128 ? -4.377 -11.320 -6.960 1.00 92.38 128 PRO A C 1
ATOM 1029 O O . PRO A 1 128 ? -4.056 -10.748 -5.918 1.00 92.38 128 PRO A O 1
ATOM 1032 N N . GLN A 1 129 ? -4.652 -12.626 -6.993 1.00 94.50 129 GLN A N 1
ATOM 1033 C CA . GLN A 1 129 ? -4.615 -13.506 -5.826 1.00 94.50 129 GLN A CA 1
ATOM 1034 C C . GLN A 1 129 ? -3.190 -13.687 -5.291 1.00 94.50 129 GLN A C 1
ATOM 1036 O O . GLN A 1 129 ? -2.986 -13.632 -4.077 1.00 94.50 129 GLN A O 1
ATOM 1041 N N . SER A 1 130 ? -2.187 -13.854 -6.165 1.00 94.50 130 SER A N 1
ATOM 1042 C CA . SER A 1 130 ? -0.792 -13.952 -5.721 1.00 94.50 130 SER A CA 1
ATOM 1043 C C . SER A 1 130 ? -0.291 -12.626 -5.140 1.00 94.50 130 SER A C 1
ATOM 1045 O O . SER A 1 130 ? 0.385 -12.627 -4.106 1.00 94.50 130 SER A O 1
ATOM 1047 N N . LEU A 1 131 ? -0.731 -11.489 -5.698 1.00 93.19 131 LEU A N 1
ATOM 1048 C CA . LEU A 1 131 ? -0.519 -10.172 -5.098 1.00 93.19 131 LEU A CA 1
ATOM 1049 C C . LEU A 1 131 ? -1.139 -10.066 -3.706 1.00 93.19 131 LEU A C 1
ATOM 1051 O O . LEU A 1 131 ? -0.431 -9.684 -2.775 1.00 93.19 131 LEU A O 1
ATOM 1055 N N . LEU A 1 132 ? -2.407 -10.443 -3.536 1.00 93.25 132 LEU A N 1
ATOM 1056 C CA . LEU A 1 132 ? -3.082 -10.390 -2.240 1.00 93.25 132 LEU A CA 1
ATOM 1057 C C . LEU A 1 132 ? -2.388 -11.273 -1.194 1.00 93.25 132 LEU A C 1
ATOM 1059 O O . LEU A 1 132 ? -2.188 -10.842 -0.059 1.00 93.25 132 LEU A O 1
ATOM 1063 N N . ALA A 1 133 ? -1.963 -12.477 -1.577 1.00 93.56 133 ALA A N 1
ATOM 1064 C CA . ALA A 1 133 ? -1.277 -13.403 -0.679 1.00 93.56 133 ALA A CA 1
ATOM 1065 C C . ALA A 1 133 ? 0.090 -12.874 -0.209 1.00 93.56 133 ALA A C 1
ATOM 1067 O O . ALA A 1 133 ? 0.490 -13.093 0.936 1.00 93.56 133 ALA A O 1
ATOM 1068 N N . LYS A 1 134 ? 0.829 -12.182 -1.083 1.00 91.56 134 LYS A N 1
ATOM 1069 C CA . LYS A 1 134 ? 2.159 -11.635 -0.771 1.00 91.56 134 LYS A CA 1
ATOM 1070 C C . LYS A 1 134 ? 2.105 -10.252 -0.128 1.00 91.56 134 LYS A C 1
ATOM 1072 O O . LYS A 1 134 ? 3.023 -9.895 0.609 1.00 91.56 134 LYS A O 1
ATOM 1077 N N . GLN A 1 135 ? 1.081 -9.466 -0.444 1.00 90.25 135 GLN A N 1
ATOM 1078 C CA . GLN A 1 135 ? 0.884 -8.084 -0.013 1.00 90.25 135 GLN A CA 1
ATOM 1079 C C . GLN A 1 135 ? -0.590 -7.876 0.338 1.00 90.25 135 GLN A C 1
ATOM 1081 O O . GLN A 1 135 ? -1.350 -7.306 -0.450 1.00 90.25 135 GLN A O 1
ATOM 1086 N N . PRO A 1 136 ? -1.011 -8.346 1.519 1.00 91.19 136 PRO A N 1
ATOM 1087 C CA . PRO A 1 136 ? -2.404 -8.273 1.917 1.00 91.19 136 PRO A CA 1
ATOM 1088 C C . PRO A 1 136 ? -2.839 -6.813 2.068 1.00 91.19 136 PRO A C 1
ATOM 1090 O O . PRO A 1 136 ? -2.270 -6.056 2.858 1.00 91.19 136 PRO A O 1
ATOM 1093 N N . ARG A 1 137 ? -3.848 -6.415 1.287 1.00 91.31 137 ARG A N 1
ATOM 1094 C CA . ARG A 1 137 ? -4.435 -5.068 1.279 1.00 91.31 137 ARG A CA 1
ATOM 1095 C C . ARG A 1 137 ? -5.951 -5.177 1.309 1.00 91.31 137 ARG A C 1
ATOM 1097 O O . ARG A 1 137 ? -6.516 -5.932 0.518 1.00 91.31 137 ARG A O 1
ATOM 1104 N N . GLY A 1 138 ? -6.599 -4.400 2.176 1.00 91.88 138 GLY A N 1
ATOM 1105 C CA . GLY A 1 138 ? -8.049 -4.477 2.375 1.00 91.88 138 GLY A CA 1
ATOM 1106 C C . GLY A 1 138 ? -8.849 -4.203 1.102 1.00 91.88 138 GLY A C 1
ATOM 1107 O O . GLY A 1 138 ? -9.733 -4.973 0.747 1.00 91.88 138 GLY A O 1
ATOM 1108 N N . ILE A 1 139 ? -8.468 -3.163 0.361 1.00 90.62 139 ILE A N 1
ATOM 1109 C CA . ILE A 1 139 ? -9.107 -2.804 -0.914 1.00 90.62 139 ILE A CA 1
ATOM 1110 C C . ILE A 1 139 ? -8.923 -3.846 -2.021 1.00 90.62 139 ILE A C 1
ATOM 1112 O O . ILE A 1 139 ? -9.859 -4.105 -2.763 1.00 90.62 139 ILE A O 1
ATOM 1116 N N . LEU A 1 140 ? -7.758 -4.496 -2.102 1.00 92.44 140 LEU A N 1
ATOM 1117 C CA . LEU A 1 140 ? -7.547 -5.575 -3.069 1.00 92.44 140 LEU A CA 1
ATOM 1118 C C . LEU A 1 140 ? -8.419 -6.788 -2.726 1.00 92.44 140 LEU A C 1
ATOM 1120 O O . LEU A 1 140 ? -9.059 -7.344 -3.609 1.00 92.44 140 LEU A O 1
ATOM 1124 N N . ALA A 1 141 ? -8.476 -7.178 -1.449 1.00 94.38 141 ALA A N 1
ATOM 1125 C CA . ALA A 1 141 ? -9.358 -8.256 -1.007 1.00 94.38 141 ALA A CA 1
ATOM 1126 C C . ALA A 1 141 ? -10.831 -7.937 -1.311 1.00 94.38 141 ALA A C 1
ATOM 1128 O O . ALA A 1 141 ? -11.551 -8.795 -1.814 1.00 94.38 141 ALA A O 1
ATOM 1129 N N . PHE A 1 142 ? -11.257 -6.693 -1.071 1.00 93.06 142 PHE A N 1
ATOM 1130 C CA . PHE A 1 142 ? -12.611 -6.238 -1.382 1.00 93.06 142 PHE A CA 1
ATOM 1131 C C . PHE A 1 142 ? -12.924 -6.342 -2.880 1.00 93.06 142 PHE A C 1
ATOM 1133 O O . PHE A 1 142 ? -13.926 -6.948 -3.253 1.00 93.06 142 PHE A O 1
ATOM 1140 N N . ASP A 1 143 ? -12.047 -5.816 -3.740 1.00 90.94 143 ASP A N 1
ATOM 1141 C CA . ASP A 1 143 ? -12.244 -5.823 -5.196 1.00 90.94 143 ASP A CA 1
ATOM 1142 C C . ASP A 1 143 ? -12.222 -7.241 -5.803 1.00 90.94 143 ASP A C 1
ATOM 1144 O O . ASP A 1 143 ? -12.723 -7.453 -6.912 1.00 90.94 143 ASP A O 1
ATOM 1148 N N . LEU A 1 144 ? -11.634 -8.210 -5.092 1.00 92.50 144 LEU A N 1
ATOM 1149 C CA . LEU A 1 144 ? -11.631 -9.631 -5.449 1.00 92.50 144 LEU A CA 1
ATOM 1150 C C . LEU A 1 144 ? -12.814 -10.416 -4.859 1.00 92.50 144 LEU A C 1
ATOM 1152 O O . LEU A 1 144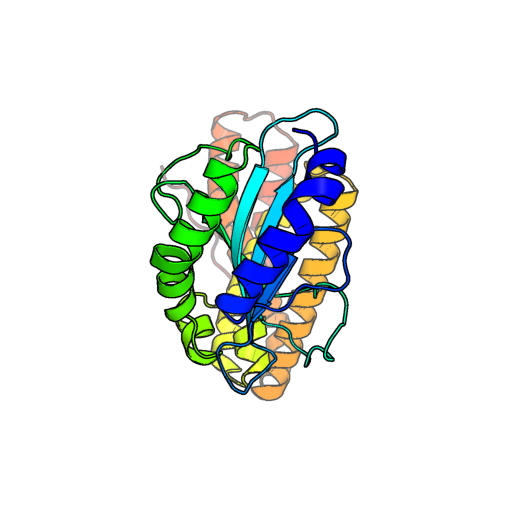 ? -12.960 -11.595 -5.168 1.00 92.50 144 LEU A O 1
ATOM 1156 N N . GLY A 1 145 ? -13.66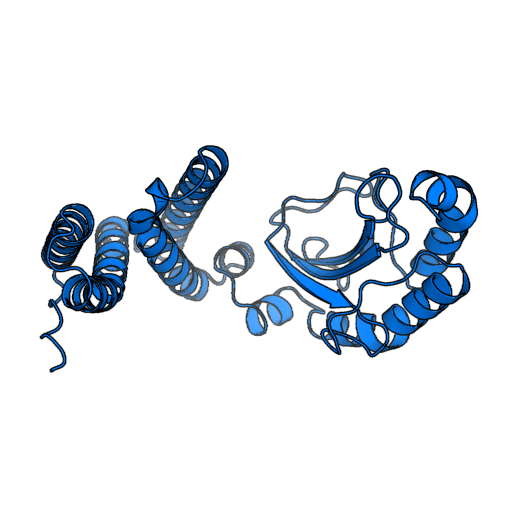8 -9.783 -4.048 1.00 93.50 145 GLY A N 1
ATOM 1157 C CA . GLY A 1 145 ? -14.818 -10.429 -3.407 1.00 93.50 145 GLY A CA 1
ATOM 1158 C C . GLY A 1 145 ? -14.477 -11.241 -2.152 1.00 93.50 145 GLY A C 1
ATOM 1159 O O . GLY A 1 145 ? -15.342 -11.921 -1.604 1.00 93.50 145 GLY A O 1
ATOM 1160 N N . GLU A 1 146 ? -13.244 -11.148 -1.652 1.00 95.50 146 GLU A N 1
ATOM 1161 C CA . GLU A 1 146 ? -12.771 -11.810 -0.429 1.00 95.50 146 GLU A CA 1
ATOM 1162 C C . GLU A 1 146 ? -13.222 -11.016 0.813 1.00 95.50 146 GLU A C 1
ATOM 1164 O O . GLU A 1 146 ? -12.404 -10.526 1.594 1.00 95.50 146 GLU A O 1
ATOM 1169 N N . TYR A 1 147 ? -14.534 -10.808 0.981 1.00 94.69 147 TYR A N 1
ATOM 1170 C CA . TYR A 1 147 ? -15.089 -9.825 1.925 1.00 94.69 147 TYR A CA 1
ATOM 1171 C C . TYR A 1 147 ? -14.745 -10.093 3.397 1.00 94.69 147 TYR A C 1
ATOM 1173 O O . TYR A 1 147 ? -14.570 -9.150 4.169 1.00 94.69 147 TYR A O 1
ATOM 1181 N N . GLU A 1 148 ? -14.611 -11.353 3.811 1.00 93.94 148 GLU A N 1
ATOM 1182 C CA . GLU A 1 148 ? -14.183 -11.676 5.179 1.00 93.94 148 GLU A CA 1
ATOM 1183 C C . GLU A 1 148 ? -12.750 -11.196 5.434 1.00 93.94 148 GLU A C 1
ATOM 1185 O O . GLU A 1 148 ? -12.505 -10.435 6.375 1.00 93.94 148 GLU A O 1
ATOM 1190 N N . LEU A 1 149 ? -11.830 -11.552 4.533 1.00 95.94 149 LEU A N 1
ATOM 1191 C CA . LEU A 1 149 ? -10.439 -11.112 4.572 1.00 95.94 149 LEU A CA 1
ATOM 1192 C C . LEU A 1 149 ? -10.326 -9.588 4.430 1.00 95.94 149 LEU A C 1
ATOM 1194 O O . LEU A 1 149 ? -9.565 -8.954 5.163 1.00 95.94 149 LEU A O 1
ATOM 1198 N N . ALA A 1 150 ? -11.108 -8.981 3.534 1.00 95.31 150 ALA A N 1
ATOM 1199 C CA . ALA A 1 150 ? -11.176 -7.533 3.375 1.00 95.31 150 ALA A CA 1
ATOM 1200 C C . ALA A 1 150 ? -11.567 -6.858 4.692 1.00 95.31 150 ALA A C 1
ATOM 1202 O O . ALA A 1 150 ? -10.901 -5.916 5.116 1.00 95.31 150 ALA A O 1
ATOM 1203 N N . GLY A 1 151 ? -12.579 -7.381 5.389 1.00 94.56 151 GLY A N 1
ATOM 1204 C CA . GLY A 1 151 ? -13.015 -6.862 6.681 1.00 94.56 151 GLY A CA 1
ATOM 1205 C C . GLY A 1 151 ? -11.911 -6.916 7.737 1.00 94.56 151 GLY A C 1
ATOM 1206 O O . GLY A 1 151 ? -11.707 -5.947 8.467 1.00 94.56 151 GLY A O 1
ATOM 1207 N N . GLU A 1 152 ? -11.158 -8.013 7.811 1.00 94.75 152 GLU A N 1
ATOM 1208 C CA . GLU A 1 152 ? -10.029 -8.126 8.741 1.00 94.75 152 GLU A CA 1
ATOM 1209 C C . GLU A 1 152 ? -8.890 -7.153 8.418 1.00 94.75 152 GLU A C 1
ATOM 1211 O O . GLU A 1 152 ? -8.348 -6.505 9.320 1.00 94.75 152 GLU A O 1
ATOM 1216 N N . LEU A 1 153 ? -8.521 -7.037 7.142 1.00 95.56 153 LEU A N 1
ATOM 1217 C CA . LEU A 1 153 ? -7.437 -6.163 6.698 1.00 95.56 153 LEU A CA 1
ATOM 1218 C C . LEU A 1 153 ? -7.802 -4.687 6.861 1.00 95.56 153 LEU A C 1
ATOM 1220 O O . LEU A 1 153 ? -7.016 -3.930 7.425 1.00 95.56 153 LEU A O 1
ATOM 1224 N N . LEU A 1 154 ? -9.013 -4.293 6.464 1.00 95.06 154 LEU A N 1
ATOM 1225 C CA . LEU A 1 154 ? -9.520 -2.930 6.633 1.00 95.06 154 LEU A CA 1
ATOM 1226 C C . LEU A 1 154 ? -9.639 -2.550 8.113 1.00 95.06 154 LEU A C 1
ATOM 1228 O O . LEU A 1 154 ? -9.323 -1.422 8.474 1.00 95.06 154 LEU A O 1
ATOM 1232 N N . PHE A 1 155 ? -10.008 -3.482 8.999 1.00 94.50 155 PHE A N 1
ATOM 1233 C CA . PHE A 1 155 ? -9.998 -3.228 10.443 1.00 94.50 155 PHE A CA 1
ATOM 1234 C C . PHE A 1 155 ? -8.590 -2.897 10.964 1.00 94.50 155 PHE A C 1
ATOM 1236 O O . PHE A 1 155 ? -8.416 -1.980 11.775 1.00 94.50 155 PHE A O 1
ATOM 1243 N N . ARG A 1 156 ? -7.566 -3.626 10.498 1.00 94.56 156 ARG A N 1
ATOM 1244 C CA . ARG A 1 156 ? -6.164 -3.344 10.846 1.00 94.56 156 ARG A CA 1
ATOM 1245 C C . ARG A 1 156 ? -5.717 -1.993 10.285 1.00 94.56 156 ARG A C 1
ATOM 1247 O O . ARG A 1 156 ? -5.165 -1.197 11.040 1.00 94.56 156 ARG A O 1
ATOM 1254 N N . GLU A 1 157 ? -6.021 -1.713 9.017 1.00 94.25 157 GLU A N 1
ATOM 1255 C CA . GLU A 1 157 ? -5.713 -0.433 8.363 1.00 94.25 157 GLU A CA 1
ATOM 1256 C C . GLU A 1 157 ? -6.372 0.750 9.099 1.00 94.25 157 GLU A C 1
ATOM 1258 O O . GLU A 1 157 ? -5.695 1.724 9.427 1.00 94.25 157 GLU A O 1
ATOM 1263 N N . LEU A 1 158 ? -7.653 0.639 9.470 1.00 95.44 158 LEU A N 1
ATOM 1264 C CA . LEU A 1 158 ? -8.357 1.633 10.289 1.00 95.44 158 LEU A CA 1
ATOM 1265 C C . LEU A 1 158 ? -7.695 1.838 11.649 1.00 95.44 158 LEU A C 1
ATOM 1267 O O . LEU A 1 158 ? -7.533 2.972 12.094 1.00 95.44 158 LEU A O 1
ATOM 1271 N N . THR A 1 159 ? -7.286 0.752 12.306 1.00 94.31 159 THR A N 1
ATOM 1272 C CA . THR A 1 159 ? -6.584 0.832 13.592 1.00 94.31 159 THR A CA 1
ATOM 1273 C C . THR A 1 159 ? -5.292 1.642 13.453 1.00 94.31 159 THR A C 1
ATOM 1275 O O . THR A 1 159 ? -5.023 2.508 14.283 1.00 94.31 159 THR A O 1
ATOM 1278 N N . ASP A 1 160 ? -4.504 1.411 12.401 1.00 92.94 160 ASP A N 1
ATOM 1279 C CA . ASP A 1 160 ? -3.271 2.166 12.148 1.00 92.94 160 ASP A CA 1
ATOM 1280 C C . ASP A 1 160 ? -3.544 3.641 11.799 1.00 92.94 160 ASP A C 1
ATOM 1282 O O . ASP A 1 160 ? -2.831 4.529 12.276 1.00 92.94 160 ASP A O 1
ATOM 1286 N N . LEU A 1 161 ? -4.608 3.934 11.045 1.00 93.50 161 LEU A N 1
ATOM 1287 C CA . LEU A 1 161 ? -5.02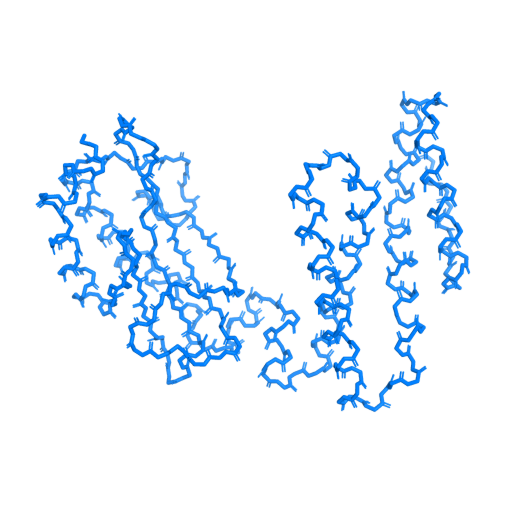2 5.310 10.748 1.00 93.50 161 LEU A CA 1
ATOM 1288 C C . LEU A 1 161 ? -5.486 6.053 12.014 1.00 93.50 161 LEU A C 1
ATOM 1290 O O . LEU A 1 161 ? -5.069 7.187 12.251 1.00 93.50 161 LEU A O 1
ATOM 1294 N N . TYR A 1 162 ? -6.261 5.415 12.892 1.00 94.69 162 TYR A N 1
ATOM 1295 C CA . TYR A 1 162 ? -6.641 6.014 14.177 1.00 94.69 162 TYR A CA 1
ATOM 1296 C C . TYR A 1 162 ? -5.446 6.204 15.124 1.00 94.69 162 TYR A C 1
ATOM 1298 O O . TYR A 1 162 ? -5.434 7.136 15.925 1.00 94.69 162 TYR A O 1
ATOM 1306 N N . ILE A 1 163 ? -4.407 5.366 15.040 1.00 91.69 163 ILE A N 1
ATOM 1307 C CA . ILE A 1 163 ? -3.144 5.610 15.758 1.00 91.69 163 ILE A CA 1
ATOM 1308 C C . ILE A 1 163 ? -2.486 6.893 15.239 1.00 91.69 163 ILE A C 1
ATOM 1310 O O . ILE A 1 163 ? -2.042 7.724 16.036 1.00 91.69 163 ILE A O 1
ATOM 1314 N N . ALA A 1 164 ? -2.431 7.070 13.917 1.00 89.50 164 ALA A N 1
ATOM 1315 C CA . ALA A 1 164 ? -1.841 8.253 13.302 1.00 89.50 164 ALA A CA 1
ATOM 1316 C C . ALA A 1 164 ? -2.600 9.547 13.662 1.00 89.50 164 ALA A C 1
ATOM 1318 O O . ALA A 1 164 ? -1.949 10.578 13.866 1.00 89.50 164 ALA A O 1
ATOM 1319 N N . ASP A 1 165 ? -3.926 9.483 13.857 1.00 91.12 165 ASP A N 1
ATOM 1320 C CA . ASP A 1 165 ? -4.772 10.610 14.292 1.00 91.12 165 ASP A CA 1
ATOM 1321 C C . ASP A 1 165 ? -4.247 11.299 15.560 1.00 91.12 165 ASP A C 1
ATOM 1323 O O . ASP A 1 165 ? -4.257 12.529 15.653 1.00 91.12 165 ASP A O 1
ATOM 1327 N N . TYR A 1 166 ? -3.713 10.542 16.524 1.00 87.44 166 TYR A N 1
ATOM 1328 C CA . TYR A 1 166 ? -3.175 11.129 17.757 1.00 87.44 166 TYR A CA 1
ATOM 1329 C C . TYR A 1 166 ? -1.928 11.984 17.530 1.00 87.44 166 TYR A C 1
ATOM 1331 O O . TYR A 1 166 ? -1.613 12.828 18.364 1.00 87.44 166 TYR A O 1
ATOM 1339 N N . SER A 1 167 ? -1.216 11.773 16.423 1.00 85.31 167 SER A N 1
ATOM 1340 C CA . SER A 1 167 ? -0.006 12.515 16.047 1.00 85.31 167 SER A CA 1
ATOM 1341 C C . S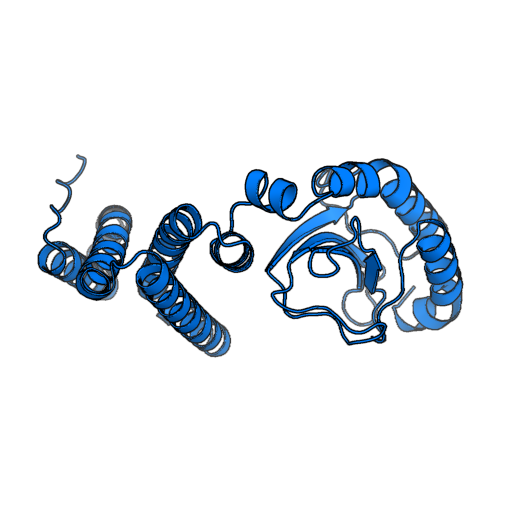ER A 1 167 ? -0.223 13.479 14.878 1.00 85.31 167 SER A C 1
ATOM 1343 O O . SER A 1 167 ? 0.702 14.186 14.479 1.00 85.31 167 SER A O 1
ATOM 1345 N N . LEU A 1 168 ? -1.451 13.558 14.360 1.00 85.50 168 LEU A N 1
ATOM 1346 C CA . LEU A 1 168 ? -1.787 14.258 13.124 1.00 85.50 168 LEU A CA 1
ATOM 1347 C C . LEU A 1 168 ? -1.425 15.748 13.147 1.00 85.50 168 LEU A C 1
ATOM 1349 O O . LEU A 1 168 ? -1.039 16.317 12.127 1.00 85.50 168 LEU A O 1
ATOM 1353 N N . SER A 1 169 ? -1.489 16.384 14.321 1.00 83.06 169 SER A N 1
ATOM 1354 C CA . SER A 1 169 ? -1.119 17.793 14.496 1.00 83.06 169 SER A CA 1
ATOM 1355 C C . SER A 1 169 ? 0.354 18.089 14.191 1.00 83.06 169 SER A C 1
ATOM 1357 O O . SER A 1 169 ? 0.693 19.246 13.965 1.00 83.06 169 SER A O 1
ATOM 1359 N N . ALA A 1 170 ? 1.226 17.074 14.192 1.00 83.50 170 ALA A N 1
ATOM 1360 C CA . ALA A 1 170 ? 2.635 17.213 13.823 1.00 83.50 170 ALA A CA 1
ATOM 1361 C C . ALA A 1 170 ? 2.866 17.178 12.299 1.00 83.50 170 ALA A C 1
ATOM 1363 O O . ALA A 1 170 ? 3.951 17.522 11.832 1.00 83.50 170 ALA A O 1
ATOM 1364 N N . CYS A 1 171 ? 1.866 16.774 11.510 1.00 83.81 171 CYS A N 1
ATOM 1365 C CA . CYS A 1 171 ? 1.956 16.723 10.054 1.00 83.81 171 CYS A CA 1
ATOM 1366 C C . CYS A 1 171 ? 1.678 18.092 9.414 1.00 83.81 171 CYS A C 1
ATOM 1368 O O . CYS A 1 171 ? 0.959 18.931 9.961 1.00 83.81 171 CYS A O 1
ATOM 1370 N N . SER A 1 172 ? 2.187 18.294 8.193 1.00 89.81 172 SER A N 1
ATOM 1371 C CA . SER A 1 172 ? 1.831 19.455 7.366 1.00 89.81 172 SER A CA 1
ATOM 1372 C C . SER A 1 172 ? 0.334 19.462 7.034 1.00 89.81 172 SER A C 1
ATOM 1374 O O . SER A 1 172 ? -0.303 18.412 7.007 1.00 89.81 172 SER A O 1
ATOM 1376 N N . ARG A 1 173 ? -0.239 20.627 6.702 1.00 88.81 173 ARG A N 1
ATOM 1377 C CA . ARG A 1 173 ? -1.666 20.738 6.332 1.00 88.81 173 ARG A CA 1
ATOM 1378 C C . ARG A 1 173 ? -2.064 19.791 5.195 1.00 88.81 173 ARG A C 1
ATOM 1380 O O . ARG A 1 173 ? -3.148 19.222 5.235 1.00 88.81 173 ARG A O 1
ATOM 1387 N N . VAL A 1 174 ? -1.184 19.608 4.211 1.00 83.69 174 VAL A N 1
ATOM 1388 C CA . VAL A 1 174 ? -1.397 18.657 3.110 1.00 83.69 174 VAL A CA 1
ATOM 1389 C C . VAL A 1 174 ? -1.416 17.224 3.639 1.00 83.69 174 VAL A C 1
ATOM 1391 O O . VAL A 1 174 ? -2.348 16.488 3.336 1.00 83.69 174 VAL A O 1
ATOM 1394 N N . GLY A 1 175 ? -0.458 16.851 4.495 1.00 82.50 175 GLY A N 1
ATOM 1395 C CA . GLY A 1 175 ? -0.443 15.530 5.130 1.00 82.50 175 GLY A CA 1
ATOM 1396 C C . GLY A 1 175 ? -1.697 15.263 5.967 1.00 82.50 175 GLY A C 1
ATOM 1397 O O . GLY A 1 175 ? -2.252 14.173 5.907 1.00 82.50 175 GLY A O 1
ATOM 1398 N N . GLN A 1 176 ? -2.201 16.277 6.677 1.00 88.31 176 GLN A N 1
ATOM 1399 C CA . GLN A 1 176 ? -3.440 16.163 7.449 1.00 88.31 176 GLN A CA 1
ATOM 1400 C C . GLN A 1 176 ? -4.676 15.938 6.569 1.00 88.31 176 GLN A C 1
ATOM 1402 O O . GLN A 1 176 ? -5.562 15.176 6.948 1.00 88.31 176 GLN A O 1
ATOM 1407 N N . LEU A 1 177 ? -4.757 16.603 5.412 1.00 88.56 177 LEU A N 1
ATOM 1408 C CA . LEU A 1 177 ? -5.850 16.408 4.454 1.00 88.56 177 LEU A CA 1
ATOM 1409 C C . LEU A 1 177 ? -5.804 15.008 3.842 1.00 88.56 177 LEU A C 1
ATOM 1411 O O . LEU A 1 177 ? -6.809 14.309 3.881 1.00 88.56 177 LEU A O 1
ATOM 1415 N N . MET A 1 178 ? -4.629 14.577 3.373 1.00 83.50 178 MET A N 1
ATOM 1416 C CA . MET A 1 178 ? -4.442 13.238 2.804 1.00 83.50 178 MET A CA 1
ATOM 1417 C C . MET A 1 178 ? -4.807 12.138 3.802 1.00 83.50 178 MET A C 1
ATOM 1419 O O . MET A 1 178 ? -5.467 11.170 3.442 1.00 83.50 178 MET A O 1
ATOM 1423 N N . HIS A 1 179 ? -4.421 12.305 5.069 1.00 90.00 179 HIS A N 1
ATOM 1424 C CA . HIS A 1 179 ? -4.792 11.378 6.135 1.00 90.00 179 HIS A CA 1
ATOM 1425 C C . HIS A 1 179 ? -6.310 11.303 6.343 1.00 90.00 179 HIS A C 1
ATOM 1427 O O . HIS A 1 179 ? -6.866 10.213 6.428 1.00 90.00 179 HIS A O 1
ATOM 1433 N N . LYS A 1 180 ? -7.000 12.451 6.383 1.00 91.00 180 LYS A N 1
ATOM 1434 C CA . LYS A 1 180 ? -8.463 12.490 6.540 1.00 91.00 180 LYS A CA 1
ATOM 1435 C C . LYS A 1 180 ? -9.192 11.843 5.365 1.00 91.00 180 LYS A C 1
ATOM 1437 O O . LYS A 1 180 ? -10.151 11.113 5.593 1.00 91.00 180 LYS A O 1
ATOM 1442 N N . GLU A 1 181 ? -8.742 12.101 4.140 1.00 89.12 181 GLU A N 1
ATOM 1443 C CA . GLU A 1 181 ? -9.286 11.465 2.935 1.00 89.12 181 GLU A CA 1
ATOM 1444 C C . GLU A 1 181 ? -9.102 9.943 2.984 1.00 89.12 181 GLU A C 1
ATOM 1446 O O . GLU A 1 181 ? -10.042 9.196 2.713 1.00 89.12 181 GLU A O 1
ATOM 1451 N N . GLU A 1 182 ? -7.919 9.474 3.391 1.00 89.44 182 GLU A N 1
ATOM 1452 C CA . GLU A 1 182 ? -7.631 8.044 3.508 1.00 89.44 182 GLU A CA 1
ATOM 1453 C C . GLU A 1 182 ? -8.465 7.369 4.599 1.00 89.44 182 GLU A C 1
ATOM 1455 O O . GLU A 1 182 ? -9.009 6.285 4.378 1.00 89.44 182 GLU A O 1
ATOM 1460 N N . LEU A 1 183 ? -8.620 8.021 5.754 1.00 93.19 183 LEU A N 1
ATOM 1461 C CA . LEU A 1 183 ? -9.459 7.526 6.839 1.00 93.19 183 LEU A CA 1
ATOM 1462 C C . LEU A 1 183 ? -10.920 7.395 6.400 1.00 93.19 183 LEU A C 1
ATOM 1464 O O . LEU A 1 183 ? -11.502 6.323 6.549 1.00 93.19 183 LEU A O 1
ATOM 1468 N N . GLN A 1 184 ? -11.486 8.438 5.788 1.00 93.31 184 GLN A N 1
ATOM 1469 C CA . GLN A 1 184 ? -12.864 8.415 5.287 1.00 93.31 184 GLN A CA 1
ATOM 1470 C C . GLN A 1 184 ? -13.076 7.325 4.233 1.00 93.31 184 GLN A C 1
ATOM 1472 O O . GLN A 1 184 ? -14.074 6.606 4.274 1.00 93.31 184 GLN A O 1
ATOM 1477 N N . ARG A 1 185 ? -12.126 7.174 3.304 1.00 91.00 185 ARG A N 1
ATOM 1478 C CA . ARG A 1 185 ? -12.168 6.131 2.275 1.00 91.00 185 ARG A CA 1
ATOM 1479 C C . ARG A 1 185 ? -12.154 4.731 2.888 1.00 91.00 185 ARG A C 1
ATOM 1481 O O . ARG A 1 185 ? -12.937 3.879 2.477 1.00 91.00 185 ARG A O 1
ATOM 1488 N N . THR A 1 186 ? -11.284 4.504 3.868 1.00 92.62 186 THR A N 1
ATOM 1489 C CA . THR A 1 186 ? -11.140 3.198 4.524 1.00 92.62 186 THR A CA 1
ATOM 1490 C C . THR A 1 186 ? -12.370 2.868 5.374 1.00 92.62 186 THR A C 1
ATOM 1492 O O . THR A 1 186 ? -12.847 1.737 5.333 1.00 92.62 186 THR A O 1
ATOM 1495 N N . GLU A 1 187 ? -12.942 3.850 6.083 1.00 94.62 187 GLU A N 1
ATOM 1496 C CA . GLU A 1 187 ? -14.198 3.681 6.832 1.00 94.62 187 GLU A CA 1
ATOM 1497 C C . GLU A 1 187 ? -15.361 3.330 5.894 1.00 94.62 187 GLU A C 1
ATOM 1499 O O . GLU A 1 187 ? -16.116 2.398 6.170 1.00 94.62 187 GLU A O 1
ATOM 1504 N N . ALA A 1 188 ? -15.487 4.033 4.763 1.00 92.12 188 ALA A N 1
ATOM 1505 C CA . ALA A 1 188 ? -16.530 3.761 3.777 1.00 92.12 188 ALA A CA 1
ATOM 1506 C C . ALA A 1 188 ? -16.433 2.329 3.232 1.00 92.12 188 ALA A C 1
ATOM 1508 O O . ALA A 1 188 ? -17.431 1.608 3.230 1.00 92.12 188 ALA A O 1
ATOM 1509 N N . LEU A 1 189 ? -15.229 1.896 2.853 1.00 91.50 189 LEU A N 1
ATOM 1510 C CA . LEU A 1 189 ? -14.994 0.558 2.317 1.00 91.50 189 LEU A CA 1
ATOM 1511 C C . LEU A 1 189 ? -15.204 -0.544 3.368 1.00 91.50 189 LEU A C 1
ATOM 1513 O O . LEU A 1 189 ? -15.747 -1.607 3.068 1.00 91.50 189 LEU A O 1
ATOM 1517 N N . PHE A 1 190 ? -14.824 -0.288 4.623 1.00 94.06 190 PHE A N 1
ATOM 1518 C CA . PHE A 1 190 ? -15.085 -1.203 5.736 1.00 94.06 190 PHE A CA 1
ATOM 1519 C C . PHE A 1 190 ? -16.589 -1.384 5.975 1.00 94.06 190 PHE A C 1
ATOM 1521 O O . PHE A 1 190 ? -17.066 -2.512 6.125 1.00 94.06 190 PHE A O 1
ATOM 1528 N N . ASN A 1 191 ? -17.350 -0.287 5.944 1.00 92.56 191 ASN A N 1
ATOM 1529 C CA . ASN A 1 191 ? -18.805 -0.324 6.072 1.00 92.56 191 ASN A CA 1
ATOM 1530 C C . ASN A 1 191 ? -19.451 -1.058 4.893 1.00 92.56 191 ASN A C 1
ATOM 1532 O O . ASN A 1 191 ? -20.372 -1.849 5.083 1.00 92.56 191 ASN A O 1
ATOM 1536 N N . GLU A 1 192 ? -18.959 -0.827 3.678 1.00 92.19 192 GLU A N 1
ATOM 1537 C CA . GLU A 1 192 ? -19.432 -1.516 2.480 1.00 92.19 192 GLU A CA 1
ATOM 1538 C C . GLU A 1 192 ? -19.177 -3.027 2.559 1.00 92.19 192 GLU A C 1
ATOM 1540 O O . GLU A 1 192 ? -20.080 -3.821 2.305 1.00 92.19 192 GLU A O 1
ATOM 1545 N N . THR A 1 193 ? -18.002 -3.434 3.043 1.00 93.00 193 THR A N 1
ATOM 1546 C CA . THR A 1 193 ? -17.674 -4.844 3.304 1.00 93.00 193 THR A CA 1
ATOM 1547 C C . THR A 1 193 ? -18.661 -5.490 4.284 1.00 93.00 193 THR A C 1
ATOM 1549 O O . THR A 1 193 ? -19.092 -6.626 4.087 1.00 93.00 193 THR A O 1
ATOM 1552 N N . ALA A 1 194 ? -19.071 -4.768 5.333 1.00 89.81 194 ALA A N 1
ATOM 1553 C CA . ALA A 1 194 ? -20.038 -5.274 6.307 1.00 89.81 194 ALA A CA 1
ATOM 1554 C C . ALA A 1 194 ? -21.424 -5.541 5.694 1.00 89.81 194 ALA A C 1
ATOM 1556 O O . ALA A 1 194 ? -22.104 -6.471 6.137 1.00 89.81 194 ALA A O 1
ATOM 1557 N N . LYS A 1 195 ? -21.822 -4.788 4.657 1.00 90.38 195 LYS A N 1
ATOM 1558 C CA . LYS A 1 195 ? -23.070 -5.032 3.914 1.00 90.38 195 LYS A CA 1
ATOM 1559 C C . LYS A 1 195 ? -23.030 -6.376 3.195 1.00 90.38 195 LYS A C 1
ATOM 1561 O O . LYS A 1 195 ? -23.962 -7.161 3.339 1.00 90.38 195 LYS A O 1
ATOM 1566 N N . PHE A 1 196 ? -21.930 -6.680 2.504 1.00 89.88 196 PHE A N 1
ATOM 1567 C CA . PHE A 1 196 ? -21.748 -7.972 1.830 1.00 89.88 196 PHE A CA 1
ATOM 1568 C C . PHE A 1 196 ? -21.744 -9.157 2.805 1.00 89.88 196 PHE A C 1
ATOM 1570 O O . PHE A 1 196 ? -22.213 -10.238 2.464 1.00 89.88 196 PHE A O 1
ATOM 1577 N N . LEU A 1 197 ? -21.288 -8.945 4.043 1.00 89.19 197 LEU A N 1
ATOM 1578 C CA . LEU A 1 197 ? -21.287 -9.965 5.096 1.00 89.19 197 LEU A CA 1
ATOM 1579 C C . LEU A 1 197 ? -22.597 -10.042 5.901 1.00 89.19 197 LEU A C 1
ATOM 1581 O O . LEU A 1 197 ? -22.663 -10.816 6.852 1.00 89.19 197 LEU A O 1
ATOM 1585 N N . SER A 1 198 ? -23.622 -9.245 5.568 1.00 83.38 198 SER A N 1
ATOM 1586 C CA . SER A 1 198 ? -24.867 -9.123 6.352 1.00 83.38 198 SER A CA 1
ATOM 1587 C C . SER A 1 198 ? -24.639 -8.751 7.830 1.00 83.38 198 SER A C 1
ATOM 1589 O O . SER A 1 198 ? -25.387 -9.167 8.711 1.00 83.38 198 SER A O 1
ATOM 1591 N N . LYS A 1 199 ? -23.601 -7.952 8.113 1.00 82.19 199 LYS A N 1
ATOM 1592 C CA . LYS A 1 199 ? -23.191 -7.504 9.463 1.00 82.19 199 LYS A CA 1
ATOM 1593 C C . LYS A 1 199 ? -23.363 -5.996 9.664 1.00 82.19 199 LYS A C 1
ATOM 1595 O O . LYS A 1 199 ? -22.690 -5.392 10.497 1.00 82.19 199 LYS A O 1
ATOM 1600 N N . GLU A 1 200 ? -24.252 -5.364 8.899 1.00 78.81 200 GLU A N 1
ATOM 1601 C CA . GLU A 1 200 ? -24.389 -3.902 8.873 1.00 78.81 200 GLU A CA 1
ATOM 1602 C C . GLU A 1 200 ? -24.728 -3.318 10.257 1.00 78.81 200 GLU A C 1
ATOM 1604 O O . GLU A 1 200 ? -24.150 -2.304 10.658 1.00 78.81 200 GLU A O 1
ATOM 1609 N N . SER A 1 201 ? -25.559 -4.016 11.041 1.00 79.62 201 SER A N 1
ATOM 1610 C CA . SER A 1 201 ? -25.926 -3.637 12.413 1.00 79.62 201 SER A CA 1
ATOM 1611 C C . SER A 1 201 ? -24.748 -3.610 13.395 1.00 79.62 201 SER A C 1
ATOM 1613 O O . SER A 1 201 ? -24.808 -2.908 14.402 1.00 79.62 201 SER A O 1
ATOM 1615 N N . GLU A 1 202 ? -23.667 -4.339 13.113 1.00 84.06 202 GLU A N 1
ATOM 1616 C CA . GLU A 1 202 ? -22.477 -4.431 13.972 1.00 84.06 202 GLU A CA 1
ATOM 1617 C C . GLU A 1 202 ? -21.400 -3.403 13.596 1.00 84.06 202 GLU A C 1
ATOM 1619 O O . GLU A 1 202 ? -20.437 -3.196 14.337 1.00 84.06 202 GLU A O 1
ATOM 1624 N N . THR A 1 203 ? -21.539 -2.734 12.451 1.00 83.50 203 THR A N 1
ATOM 1625 C CA . THR A 1 203 ? -20.483 -1.901 11.857 1.00 83.50 203 THR A CA 1
ATOM 1626 C C . THR A 1 203 ? -20.028 -0.775 12.783 1.00 83.50 203 THR A C 1
ATOM 1628 O O . THR A 1 203 ? -18.831 -0.606 13.012 1.00 83.50 203 THR A O 1
ATOM 1631 N N . ASN A 1 204 ? -20.973 -0.055 13.398 1.00 84.56 204 ASN A N 1
ATOM 1632 C CA . ASN A 1 204 ? -20.664 1.015 14.353 1.00 84.56 204 ASN A CA 1
ATOM 1633 C C . ASN A 1 204 ? -19.880 0.493 15.563 1.00 84.56 204 ASN A C 1
ATOM 1635 O O . ASN A 1 204 ? -18.924 1.128 16.009 1.00 84.56 204 ASN A O 1
ATOM 1639 N N . GLN A 1 205 ? -20.251 -0.686 16.069 1.00 87.06 205 GLN A N 1
ATOM 1640 C CA . GLN A 1 205 ? -19.537 -1.328 17.166 1.00 87.06 205 GLN A CA 1
ATOM 1641 C C . GLN A 1 205 ? -18.123 -1.735 16.735 1.00 87.06 205 GLN A C 1
ATOM 1643 O O . GLN A 1 205 ? -17.173 -1.519 17.482 1.00 87.06 205 GLN A O 1
ATOM 1648 N N . ARG A 1 206 ? -17.946 -2.256 15.517 1.00 86.50 206 ARG A N 1
ATOM 1649 C CA . ARG A 1 206 ? -16.624 -2.622 14.986 1.00 86.50 206 ARG A CA 1
ATOM 1650 C C . ARG A 1 206 ? -15.726 -1.402 14.749 1.00 86.50 206 ARG A C 1
ATOM 1652 O O . ARG A 1 206 ? -14.541 -1.471 15.061 1.00 86.50 206 ARG A O 1
ATOM 1659 N N . LEU A 1 207 ? -16.271 -0.272 14.294 1.00 90.19 207 LEU A N 1
ATOM 1660 C CA . LEU A 1 207 ? -15.526 0.992 14.197 1.00 90.19 207 LEU A CA 1
ATOM 1661 C C . LEU A 1 207 ? -15.090 1.505 15.575 1.00 90.19 207 LEU A C 1
ATOM 1663 O O . LEU A 1 207 ? -13.949 1.941 15.741 1.00 90.19 207 LEU A O 1
ATOM 1667 N N . LEU A 1 208 ? -15.968 1.422 16.582 1.00 89.94 208 LEU A N 1
ATOM 1668 C CA . LEU A 1 208 ? -15.599 1.732 17.966 1.00 89.94 208 LEU A CA 1
ATOM 1669 C C . LEU A 1 208 ? -14.472 0.811 18.445 1.00 89.94 208 LEU A C 1
ATOM 1671 O O . LEU A 1 208 ? -13.462 1.305 18.936 1.00 89.94 208 LEU A O 1
ATOM 1675 N N . LEU A 1 209 ? -14.574 -0.499 18.210 1.00 91.19 209 LEU A N 1
ATOM 1676 C CA . LEU A 1 209 ? -13.522 -1.457 18.557 1.00 91.19 209 LEU A CA 1
ATOM 1677 C C . LEU A 1 209 ? -12.175 -1.128 17.895 1.00 91.19 209 LEU A C 1
ATOM 1679 O O . LEU A 1 209 ? -11.149 -1.226 18.566 1.00 91.19 209 LEU A O 1
ATOM 1683 N N . ALA A 1 210 ? -12.155 -0.690 16.631 1.00 91.31 210 ALA A N 1
ATOM 1684 C CA . ALA A 1 210 ? -10.926 -0.255 15.959 1.00 91.31 210 ALA A CA 1
ATOM 1685 C C . ALA A 1 210 ? -10.301 0.978 16.643 1.00 91.31 210 ALA A C 1
ATOM 1687 O O . ALA A 1 210 ? -9.094 1.005 16.894 1.00 91.31 210 ALA A O 1
ATOM 1688 N N . LYS A 1 211 ? -11.119 1.970 17.031 1.00 92.25 21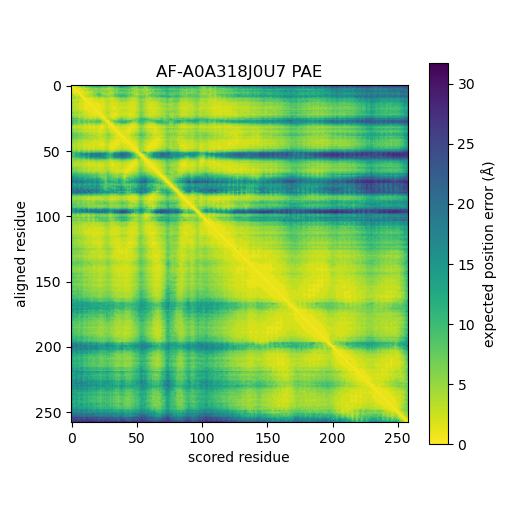1 LYS A N 1
ATOM 1689 C CA . LYS A 1 211 ? -10.667 3.147 17.802 1.00 92.25 211 LYS A CA 1
ATOM 1690 C C . LYS A 1 211 ? -10.135 2.753 19.179 1.00 92.25 211 LYS A C 1
ATOM 1692 O O . LYS A 1 211 ? -9.078 3.226 19.590 1.00 92.25 211 LYS A O 1
ATOM 1697 N N . GLY A 1 212 ? -10.826 1.859 19.881 1.00 91.75 212 GLY A N 1
ATOM 1698 C CA . GLY A 1 212 ? -10.373 1.319 21.161 1.00 91.75 212 GLY A CA 1
ATOM 1699 C C . GLY A 1 212 ? -9.051 0.556 21.042 1.00 91.75 212 GLY A C 1
ATOM 1700 O O . GLY A 1 212 ? -8.147 0.762 21.850 1.00 91.75 212 GLY A O 1
ATOM 1701 N N . ALA A 1 213 ? -8.890 -0.277 20.011 1.00 92.38 213 ALA A N 1
ATOM 1702 C CA . ALA A 1 213 ? -7.649 -1.005 19.747 1.00 92.38 213 ALA A CA 1
ATOM 1703 C C . ALA A 1 213 ? -6.475 -0.056 19.440 1.00 92.38 213 ALA A C 1
ATOM 1705 O O . ALA A 1 213 ? -5.368 -0.246 19.957 1.00 92.38 213 ALA A O 1
ATOM 1706 N N . ALA A 1 214 ? -6.721 0.999 18.659 1.00 92.75 214 ALA A N 1
ATOM 1707 C CA . ALA A 1 214 ? -5.750 2.054 18.379 1.00 92.75 214 ALA A CA 1
ATOM 1708 C C . ALA A 1 214 ? -5.322 2.782 19.662 1.00 92.75 214 ALA A C 1
ATOM 1710 O O . ALA A 1 214 ? -4.125 2.919 19.941 1.00 92.75 214 ALA A O 1
ATOM 1711 N N . ALA A 1 215 ? -6.297 3.170 20.486 1.00 92.19 215 ALA A N 1
ATOM 1712 C CA . ALA A 1 215 ? -6.072 3.811 21.774 1.00 92.19 215 ALA A CA 1
ATOM 1713 C C . ALA A 1 215 ? -5.215 2.942 22.708 1.00 92.19 215 ALA A C 1
ATOM 1715 O O . ALA A 1 215 ? -4.250 3.435 23.293 1.00 92.19 215 ALA A O 1
ATOM 1716 N N . ILE A 1 216 ? -5.498 1.636 22.803 1.00 92.38 216 ILE A N 1
ATOM 1717 C CA . ILE A 1 216 ? -4.701 0.681 23.593 1.00 92.38 216 ILE A CA 1
ATOM 1718 C C . ILE A 1 216 ? -3.235 0.682 23.153 1.00 92.38 216 ILE A C 1
ATOM 1720 O O . ILE A 1 216 ? -2.340 0.785 23.998 1.00 92.38 216 ILE A O 1
ATOM 1724 N N . ARG A 1 217 ? -2.978 0.595 21.841 1.00 89.88 217 ARG A N 1
ATOM 1725 C CA . ARG A 1 217 ? -1.610 0.603 21.295 1.00 89.88 217 ARG A CA 1
ATOM 1726 C C . ARG A 1 217 ? -0.885 1.912 21.609 1.00 89.88 217 ARG A C 1
ATOM 1728 O O . ARG A 1 217 ? 0.309 1.889 21.905 1.00 89.88 217 ARG A O 1
ATOM 1735 N N . MET A 1 218 ? -1.600 3.035 21.601 1.00 91.88 218 MET A N 1
ATOM 1736 C CA . MET A 1 218 ? -1.023 4.351 21.863 1.00 91.88 218 MET A CA 1
ATOM 1737 C C . MET A 1 218 ? -0.757 4.613 23.357 1.00 91.88 218 MET A C 1
ATOM 1739 O O . MET A 1 218 ? 0.239 5.254 23.696 1.00 91.88 218 MET A O 1
ATOM 1743 N N . ILE A 1 219 ? -1.580 4.079 24.269 1.00 92.00 219 ILE A N 1
ATOM 1744 C CA . ILE A 1 219 ? -1.454 4.291 25.726 1.00 92.00 219 ILE A CA 1
ATOM 1745 C C . ILE A 1 219 ? -0.054 3.944 26.245 1.00 92.00 219 ILE A C 1
ATOM 1747 O O . ILE A 1 219 ? 0.530 4.724 26.999 1.00 92.00 219 ILE A O 1
ATOM 1751 N N . ASN A 1 220 ? 0.510 2.803 25.841 1.00 86.38 220 ASN A N 1
ATOM 1752 C CA . ASN A 1 220 ? 1.835 2.383 26.312 1.00 86.38 220 ASN A CA 1
ATOM 1753 C C . ASN A 1 220 ? 2.938 3.331 25.826 1.00 86.38 220 ASN A C 1
ATOM 1755 O O . ASN A 1 220 ? 3.797 3.743 26.609 1.00 86.38 220 ASN A O 1
ATOM 1759 N N . THR A 1 221 ? 2.871 3.737 24.559 1.00 89.19 221 THR A N 1
ATOM 1760 C CA . THR A 1 221 ? 3.784 4.719 23.968 1.00 89.19 221 THR A CA 1
ATOM 1761 C C . THR A 1 221 ? 3.700 6.052 24.712 1.00 89.19 221 THR A C 1
ATOM 1763 O O . THR A 1 221 ? 4.718 6.567 25.178 1.00 89.19 221 THR A O 1
ATOM 1766 N N . LEU A 1 222 ? 2.490 6.573 24.930 1.00 90.56 222 LEU A N 1
ATOM 1767 C CA . LEU A 1 222 ? 2.265 7.835 25.641 1.00 90.56 222 LEU A CA 1
ATOM 1768 C C . LEU A 1 222 ? 2.744 7.785 27.093 1.00 90.56 222 LEU A C 1
ATOM 1770 O O . LEU A 1 222 ? 3.403 8.721 27.540 1.00 90.56 222 LEU A O 1
ATOM 1774 N N . ARG A 1 223 ? 2.473 6.696 27.826 1.00 90.94 223 ARG A N 1
ATOM 1775 C CA . ARG A 1 223 ? 2.961 6.506 29.204 1.00 90.94 223 ARG A CA 1
ATOM 1776 C C . ARG A 1 223 ? 4.487 6.526 29.261 1.00 90.94 223 ARG A C 1
ATOM 1778 O O . ARG A 1 223 ? 5.052 7.201 30.118 1.00 90.94 223 ARG A O 1
ATOM 1785 N N . ASN A 1 224 ? 5.156 5.853 28.327 1.00 90.88 224 ASN A N 1
ATOM 1786 C CA . ASN A 1 224 ? 6.617 5.848 28.247 1.00 90.88 224 ASN A CA 1
ATOM 1787 C C . ASN A 1 224 ? 7.190 7.234 27.920 1.00 90.88 224 ASN A C 1
ATOM 1789 O O . ASN A 1 224 ? 8.181 7.643 28.527 1.00 90.88 224 ASN A O 1
ATOM 1793 N N . HIS A 1 225 ? 6.560 7.988 27.018 1.00 90.56 225 HIS A N 1
ATOM 1794 C CA . HIS A 1 225 ? 6.957 9.372 26.754 1.00 90.56 225 HIS A CA 1
ATOM 1795 C C . HIS A 1 225 ? 6.696 10.289 27.952 1.00 90.56 225 HIS A C 1
ATOM 1797 O O . HIS A 1 225 ? 7.537 11.127 28.261 1.00 90.56 225 HIS A O 1
ATOM 1803 N N . LEU A 1 226 ? 5.595 10.095 28.680 1.00 92.19 226 LEU A N 1
ATOM 1804 C CA . LEU A 1 226 ? 5.260 10.888 29.862 1.00 92.19 226 LEU A CA 1
ATOM 1805 C C . LEU A 1 226 ? 6.215 10.617 31.037 1.00 92.19 226 LEU A C 1
ATOM 1807 O O . LEU A 1 226 ? 6.494 11.533 31.804 1.00 92.19 226 LEU A O 1
ATOM 1811 N N . LYS A 1 227 ? 6.777 9.401 31.155 1.00 91.88 227 LYS A N 1
ATOM 1812 C CA . LYS A 1 227 ? 7.886 9.122 32.090 1.00 91.88 227 LYS A CA 1
ATOM 1813 C C . LYS A 1 227 ? 9.111 10.009 31.789 1.00 91.88 227 LYS A C 1
ATOM 1815 O O . LYS A 1 227 ? 9.797 10.420 32.717 1.00 91.88 227 LYS A O 1
ATOM 1820 N N . ARG A 1 228 ? 9.376 10.313 30.509 1.00 92.56 228 ARG A N 1
ATOM 1821 C CA . ARG A 1 228 ? 10.509 11.151 30.059 1.00 92.56 228 ARG A CA 1
ATOM 1822 C C . ARG A 1 228 ? 1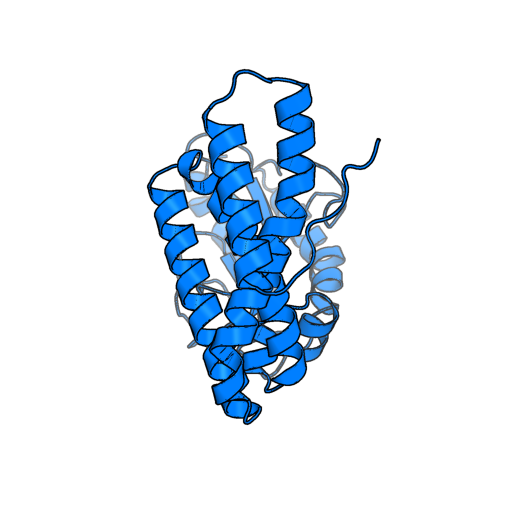0.209 12.651 30.112 1.00 92.56 228 ARG A C 1
ATOM 1824 O O . ARG A 1 228 ? 11.100 13.427 30.431 1.00 92.56 228 ARG A O 1
ATOM 1831 N N . ASP A 1 229 ? 8.969 13.049 29.833 1.00 92.56 229 ASP A N 1
ATOM 1832 C CA . ASP A 1 229 ? 8.489 14.431 29.957 1.00 92.56 229 ASP A CA 1
ATOM 1833 C C . ASP A 1 229 ? 7.183 14.502 30.776 1.00 92.56 229 ASP A C 1
ATOM 1835 O O . ASP A 1 229 ? 6.081 14.592 30.217 1.00 92.56 229 ASP A O 1
ATOM 1839 N N . PRO A 1 230 ? 7.276 14.509 32.120 1.00 92.38 230 PRO A N 1
ATOM 1840 C CA . PRO A 1 230 ? 6.103 14.517 32.996 1.00 92.38 230 PRO A CA 1
ATOM 1841 C C . PRO A 1 230 ? 5.286 15.815 32.953 1.00 92.38 230 PRO A C 1
ATOM 1843 O O . PRO A 1 230 ? 4.176 15.869 33.497 1.00 92.38 230 PRO A O 1
ATOM 1846 N N . LYS A 1 231 ? 5.822 16.893 32.366 1.00 94.12 231 LYS A N 1
ATOM 1847 C CA . LYS A 1 231 ? 5.169 18.211 32.324 1.00 94.12 231 LYS A CA 1
ATOM 1848 C C . LYS A 1 231 ? 4.370 18.432 31.040 1.00 94.12 231 LYS A C 1
ATOM 1850 O O . LYS A 1 231 ? 3.525 19.330 31.028 1.00 94.12 231 LYS A O 1
ATOM 1855 N N . SER A 1 232 ? 4.558 17.601 30.015 1.00 93.75 232 SER A N 1
ATOM 1856 C CA . SER A 1 232 ? 3.818 17.698 28.755 1.00 93.75 232 SER A CA 1
ATOM 1857 C C . SER A 1 232 ? 2.301 17.640 28.962 1.00 93.75 232 SER A C 1
ATOM 1859 O O . SER A 1 232 ? 1.724 16.607 29.311 1.00 93.75 232 SER A O 1
ATOM 1861 N N . ARG A 1 233 ? 1.627 18.772 28.721 1.00 92.75 233 ARG A N 1
ATOM 1862 C CA . ARG A 1 233 ? 0.157 18.856 28.744 1.00 92.75 233 ARG A CA 1
ATOM 1863 C C . ARG A 1 233 ? -0.465 18.072 27.593 1.00 92.75 233 ARG A C 1
ATOM 1865 O O . ARG A 1 233 ? -1.502 17.445 27.783 1.00 92.75 233 ARG A O 1
ATOM 1872 N N . TRP A 1 234 ? 0.191 18.084 26.433 1.00 91.56 234 TRP A N 1
ATOM 1873 C CA . TRP A 1 234 ? -0.262 17.360 25.252 1.00 91.56 234 TRP A CA 1
ATOM 1874 C C . TRP A 1 234 ? -0.281 15.849 25.506 1.00 91.56 234 TRP A C 1
ATOM 1876 O O . TRP A 1 234 ? -1.336 15.245 25.359 1.00 91.56 234 TRP A O 1
ATOM 1886 N N . LEU A 1 235 ? 0.810 15.258 26.020 1.00 91.50 235 LEU A N 1
ATOM 1887 C CA . LEU A 1 235 ? 0.855 13.818 26.329 1.00 91.50 235 LEU A CA 1
ATOM 1888 C C . LEU A 1 235 ? -0.239 13.399 27.323 1.00 91.50 235 LEU A C 1
ATOM 1890 O O . LEU A 1 235 ? -0.889 12.376 27.124 1.00 91.50 235 LEU A O 1
ATOM 1894 N N . LYS A 1 236 ? -0.482 14.204 28.368 1.00 93.25 236 LYS A N 1
ATOM 1895 C CA . LYS A 1 236 ? -1.551 13.948 29.352 1.00 93.25 236 LYS A CA 1
ATOM 1896 C C . LYS A 1 236 ? -2.940 14.013 28.724 1.00 93.25 236 LYS A C 1
ATOM 1898 O O . LYS A 1 236 ? -3.773 13.151 28.990 1.00 93.25 236 LYS A O 1
ATOM 1903 N N . SER A 1 237 ? -3.182 15.029 27.898 1.00 92.44 237 SER A N 1
ATOM 1904 C CA . SER A 1 237 ? -4.451 15.204 27.191 1.00 92.44 237 SER A CA 1
ATOM 1905 C C . SER A 1 237 ? -4.714 14.037 26.240 1.00 92.44 237 SER A C 1
ATOM 1907 O O . SER A 1 237 ? -5.780 13.432 26.300 1.00 92.44 237 SER A O 1
ATOM 1909 N N . THR A 1 238 ? -3.732 13.671 25.414 1.00 91.94 238 THR A N 1
ATOM 1910 C CA . THR A 1 238 ? -3.850 12.564 24.456 1.00 91.94 238 THR A CA 1
ATOM 1911 C C . THR A 1 238 ? -4.034 11.223 25.167 1.00 91.94 238 THR A C 1
ATOM 1913 O O . THR A 1 238 ? -4.869 10.426 24.743 1.00 91.94 238 THR A O 1
ATOM 1916 N N . LEU A 1 239 ? -3.332 10.984 26.283 1.00 92.62 239 LEU A N 1
ATOM 1917 C CA . LEU A 1 239 ? -3.507 9.773 27.091 1.00 92.62 239 LEU A CA 1
ATOM 1918 C C . LEU A 1 239 ? -4.940 9.660 27.628 1.00 92.62 239 LEU A C 1
ATOM 1920 O O . LEU A 1 239 ? -5.560 8.610 27.481 1.00 92.62 239 LEU A O 1
ATOM 1924 N N . LYS A 1 240 ? -5.496 10.755 28.164 1.00 93.00 240 LYS A N 1
ATOM 1925 C CA . LYS A 1 240 ? -6.887 10.798 28.637 1.00 93.00 240 LYS A CA 1
ATOM 1926 C C . LYS A 1 240 ? -7.890 10.535 27.507 1.00 93.00 240 LYS A C 1
ATOM 1928 O O . LYS A 1 240 ? -8.875 9.823 27.710 1.00 93.00 240 LYS A O 1
ATOM 1933 N N . THR A 1 241 ? -7.641 11.081 26.315 1.00 92.12 241 THR A N 1
ATOM 1934 C CA . THR A 1 241 ? -8.448 10.790 25.119 1.00 92.12 241 THR A CA 1
ATOM 1935 C C . THR A 1 241 ? -8.413 9.301 24.783 1.00 92.12 241 THR A C 1
ATOM 1937 O O . THR A 1 241 ? -9.470 8.709 24.571 1.00 92.12 241 THR A O 1
ATOM 1940 N N . CYS A 1 242 ? -7.229 8.680 24.793 1.00 92.31 242 CYS A N 1
ATOM 1941 C CA . CYS A 1 242 ? -7.093 7.246 24.546 1.00 92.31 242 CYS A CA 1
ATOM 1942 C C . CYS A 1 242 ? -7.878 6.430 25.584 1.00 92.31 242 CYS A C 1
ATOM 1944 O O . CYS A 1 242 ? -8.689 5.590 25.214 1.00 92.31 242 CYS A O 1
ATOM 1946 N N . GLU A 1 243 ? -7.708 6.707 26.879 1.00 92.88 243 GLU A N 1
ATOM 1947 C CA . GLU A 1 243 ? -8.419 5.997 27.955 1.00 92.88 243 GLU A CA 1
ATOM 1948 C C . GLU A 1 243 ? -9.946 6.102 27.807 1.00 92.88 243 GLU A C 1
ATOM 1950 O O . GLU A 1 243 ? -10.651 5.104 27.952 1.00 92.88 243 GLU A O 1
ATOM 1955 N N . THR A 1 244 ? -10.455 7.277 27.422 1.00 92.88 244 THR A N 1
ATOM 1956 C CA . THR A 1 244 ? -11.888 7.486 27.146 1.00 92.88 244 THR A CA 1
ATOM 1957 C C . THR A 1 244 ? -12.373 6.616 25.984 1.00 92.88 244 THR A C 1
ATOM 1959 O O . THR A 1 244 ? -13.442 6.013 26.063 1.00 92.88 244 THR A O 1
ATOM 1962 N N . GLN A 1 245 ? -11.587 6.519 24.910 1.00 90.88 245 GLN A N 1
ATOM 1963 C CA . GLN A 1 245 ? -11.935 5.715 23.738 1.00 90.88 245 GLN A CA 1
ATOM 1964 C C . GLN A 1 245 ? -11.887 4.210 24.023 1.00 90.88 245 GLN A C 1
ATOM 1966 O O . GLN A 1 245 ? -12.760 3.485 23.549 1.00 90.88 245 GLN A O 1
ATOM 1971 N N . VAL A 1 246 ? -10.941 3.734 24.840 1.00 90.81 246 VAL A N 1
ATOM 1972 C CA . VAL A 1 246 ? -10.903 2.330 25.290 1.00 90.81 246 VAL A CA 1
ATOM 1973 C C . VAL A 1 246 ? -12.176 1.971 26.058 1.00 90.81 246 VAL A C 1
ATOM 1975 O O . VAL A 1 246 ? -12.819 0.972 25.735 1.00 90.81 246 VAL A O 1
ATOM 1978 N N . LEU A 1 247 ? -12.582 2.822 27.008 1.00 89.56 247 LEU A N 1
ATOM 1979 C CA . LEU A 1 247 ? -13.800 2.626 27.799 1.00 89.56 247 LEU A CA 1
ATOM 1980 C C . LEU A 1 247 ? -15.063 2.640 26.931 1.00 89.56 247 LEU A C 1
ATOM 1982 O O . LEU A 1 247 ? -15.900 1.751 27.060 1.00 89.56 247 LEU A O 1
ATOM 1986 N N . ALA A 1 248 ? -15.180 3.602 26.009 1.00 88.31 248 ALA A N 1
ATOM 1987 C CA . ALA A 1 248 ? -16.311 3.690 25.082 1.00 88.31 248 ALA A CA 1
ATOM 1988 C C . ALA A 1 248 ? -16.426 2.464 24.157 1.00 88.31 248 ALA A C 1
ATOM 1990 O O . ALA A 1 248 ? -17.514 2.140 23.690 1.00 88.31 248 ALA A O 1
ATOM 1991 N N . SER A 1 249 ? -15.311 1.776 23.913 1.00 87.38 249 SER A N 1
ATOM 1992 C CA . SER A 1 249 ? -15.253 0.570 23.080 1.00 87.38 249 SER A CA 1
ATOM 1993 C C . SER A 1 249 ? -15.528 -0.720 23.862 1.00 87.38 249 SER A C 1
ATOM 1995 O O . SER A 1 249 ? -15.526 -1.795 23.269 1.00 87.38 249 SER A O 1
ATOM 1997 N N . GLY A 1 250 ? -15.712 -0.643 25.186 1.00 86.38 250 GLY A N 1
ATOM 1998 C CA . GLY A 1 250 ? -15.881 -1.812 26.057 1.00 86.38 250 GLY A CA 1
ATOM 1999 C C . GLY A 1 250 ? -14.613 -2.658 26.238 1.00 86.38 250 GLY A C 1
ATOM 2000 O O . GLY A 1 250 ? -14.692 -3.779 26.735 1.00 86.38 250 GLY A O 1
ATOM 2001 N N . LEU A 1 251 ? -13.443 -2.147 25.836 1.00 85.38 251 LEU A N 1
ATOM 2002 C CA . LEU A 1 251 ? -12.162 -2.836 25.988 1.00 85.38 251 LEU A CA 1
ATOM 2003 C C . LEU A 1 251 ? -11.526 -2.523 27.351 1.00 85.38 251 LEU A C 1
ATOM 2005 O O . LEU A 1 251 ? -11.824 -1.515 27.992 1.00 85.38 251 LEU A O 1
ATOM 2009 N N . LEU A 1 252 ? -10.608 -3.384 27.795 1.00 84.94 252 LEU A N 1
ATOM 2010 C CA . LEU A 1 252 ? -9.869 -3.180 29.041 1.00 84.94 252 LEU A CA 1
ATOM 2011 C C . LEU A 1 252 ? -8.614 -2.335 28.804 1.00 84.94 252 LEU A C 1
ATOM 2013 O O . LEU A 1 252 ? -7.829 -2.596 27.892 1.00 84.94 252 LEU A O 1
ATOM 2017 N N . ILE A 1 253 ? -8.389 -1.350 29.675 1.00 81.19 253 ILE A N 1
ATOM 2018 C CA . ILE A 1 253 ? -7.152 -0.564 29.672 1.00 81.19 253 ILE A CA 1
ATOM 2019 C C . ILE A 1 253 ? -6.011 -1.451 30.202 1.00 81.19 253 ILE A C 1
ATOM 2021 O O . ILE A 1 253 ? -6.127 -1.986 31.310 1.00 81.19 253 ILE A O 1
ATOM 2025 N N . PRO A 1 254 ? -4.884 -1.583 29.476 1.00 76.06 254 PRO A N 1
ATOM 2026 C CA . PRO A 1 254 ? -3.739 -2.344 29.957 1.00 76.06 254 PRO A CA 1
ATOM 2027 C C . PRO A 1 254 ? -3.210 -1.768 31.271 1.00 76.06 254 PRO A C 1
ATOM 2029 O O . PRO A 1 254 ? -3.031 -0.547 31.402 1.00 76.06 254 PRO A O 1
ATOM 2032 N N . LYS A 1 255 ? -2.901 -2.643 32.234 1.00 75.88 255 LYS A N 1
ATOM 2033 C CA . LYS A 1 255 ? -2.149 -2.238 33.427 1.00 75.88 255 LYS A CA 1
ATOM 2034 C C . LYS A 1 255 ? -0.764 -1.721 33.006 1.00 75.88 255 LYS A C 1
ATOM 2036 O O . LYS A 1 255 ? -0.216 -2.211 32.017 1.00 75.88 255 LYS A O 1
ATOM 2041 N N . PRO A 1 256 ? -0.196 -0.729 33.713 1.00 66.94 256 PRO A N 1
ATOM 2042 C CA . PRO A 1 256 ? 1.155 -0.262 33.428 1.00 66.94 256 PRO A CA 1
ATOM 2043 C C . PRO A 1 256 ? 2.135 -1.435 33.526 1.00 66.94 256 PRO A C 1
ATOM 2045 O O . PRO A 1 256 ? 2.123 -2.152 34.525 1.00 66.94 256 PRO A O 1
ATOM 2048 N N . VAL A 1 257 ? 2.970 -1.627 32.503 1.00 61.09 257 VAL A N 1
ATOM 2049 C CA . VAL A 1 257 ? 4.122 -2.527 32.618 1.00 61.09 257 VAL A CA 1
ATOM 2050 C C . VAL A 1 257 ? 5.153 -1.809 33.506 1.00 61.09 257 VAL A C 1
ATOM 2052 O O . VAL A 1 257 ? 5.443 -0.639 33.210 1.00 61.09 257 VAL A O 1
ATOM 2055 N N . PRO A 1 258 ? 5.610 -2.431 34.613 1.00 51.09 258 PRO A N 1
ATOM 2056 C CA . PRO A 1 258 ? 6.559 -1.822 35.547 1.00 51.09 258 PRO A CA 1
ATOM 2057 C C . PRO A 1 258 ? 7.822 -1.317 34.838 1.00 51.09 258 PRO A C 1
ATOM 2059 O O . PRO A 1 258 ? 8.373 -2.069 34.005 1.00 51.09 258 PRO A O 1
#

Radius of gyration: 22.72 Å; Cα contacts (8 Å, |Δi|>4): 367; chains: 1; bounding box: 52×35×63 Å

Organism: NCBI:txid401470

Mean predicted aligned error: 7.67 Å

pLDDT: mean 85.76, std 9.73, range [51.09, 95.94]